Protein AF-A0A4R7JSN8-F1 (afdb_monomer_lite)

Radius of gyration: 23.12 Å; chains: 1; bounding box: 46×53×84 Å

Sequence (201 aa):
MGAQLPEAGQVMPIFFGPIPRSGTLDRRAAGHCHGGMADRYIEVSLVKRGITCTAQLLDDRAPITCAAVWDALPLGSDVYHAKYARNEIYALFPPFAASEPPLENPTVTPIPGDLCYFAFAGAELGTKAYGYDREVRPGTTLVDLALFYERNNLLLNGDVGWVPGTVWGRITEGLDAMAEACNDLWRTGAAGETLSFRRAG

pLDDT: mean 83.16, std 22.03, range [34.78, 98.94]

Secondary structure (DSSP, 8-state):
-PPPPPPPPP------PPPPPPP-------------PPPPEEEEEETTTTEEEEEEE-TTT-HHHHHHHHHH-SEEEEEEE-SSSSSEEEEEE---SSSPPP--SEESS--TTEEEEEEEETTTT-STTT--SS---TT-EEEEEEEE-SSS---EETTTEE--EEEEEEEEE-HHHHHHHHHHHHHH--TT-EEEEEE--

Foldseek 3Di:
DDDDDDDDDDDDDDDDDDDDDDDDDDPPDDPPPPPDDPWWKKWKDFVVVGAIFIKTFPCVWQVPVLVQVQVQPWDKAQKDDDDAQPQKIKGKDFRRDPDDGDQTQKDQFDAAFFWWKAKDQLVQCQDVVNPDPDRSDGRGIMIMTMHRLHGDTGCADPRPGGGITRRGMGTPGRSVVVSVVSVCCVVVHRPPIMITMHTDD

Structure (mmCIF, N/CA/C/O backbone):
data_AF-A0A4R7JSN8-F1
#
_entry.id   AF-A0A4R7JSN8-F1
#
loop_
_atom_site.group_PDB
_atom_site.id
_atom_site.type_symbol
_atom_site.label_atom_id
_atom_site.label_alt_id
_atom_site.label_comp_id
_atom_site.label_asym_id
_atom_site.label_entity_id
_atom_site.label_seq_id
_atom_site.pdbx_PDB_ins_code
_atom_site.Cartn_x
_atom_site.Cartn_y
_atom_site.Cartn_z
_atom_site.occupancy
_atom_site.B_iso_or_equiv
_atom_site.auth_seq_id
_atom_site.auth_comp_id
_atom_site.auth_asym_id
_atom_site.auth_atom_id
_atom_site.pdbx_PDB_model_num
ATOM 1 N N . MET A 1 1 ? -6.952 16.294 -66.870 1.00 44.59 1 MET A N 1
ATOM 2 C CA . MET A 1 1 ? -6.189 15.322 -66.059 1.00 44.59 1 MET A CA 1
ATOM 3 C C . MET A 1 1 ? -7.028 15.050 -64.815 1.00 44.59 1 MET A C 1
ATOM 5 O O . MET A 1 1 ? -6.978 15.830 -63.877 1.00 44.59 1 MET A O 1
ATOM 9 N N . GLY A 1 2 ? -7.956 14.092 -64.900 1.00 39.66 2 GLY A N 1
ATOM 10 C CA . GLY A 1 2 ? -8.937 13.805 -63.846 1.00 39.66 2 GLY A CA 1
ATOM 11 C C . GLY A 1 2 ? -8.458 12.641 -62.986 1.00 39.66 2 GLY A C 1
ATOM 12 O O . GLY A 1 2 ? -8.068 11.614 -63.534 1.00 39.66 2 GLY A O 1
ATOM 13 N N . ALA A 1 3 ? -8.433 12.823 -61.668 1.00 44.03 3 ALA A N 1
ATOM 14 C CA . ALA A 1 3 ? -8.058 11.783 -60.719 1.00 44.03 3 ALA A CA 1
ATOM 15 C C . ALA A 1 3 ? -9.270 10.887 -60.419 1.00 44.03 3 ALA A C 1
ATOM 17 O O . ALA A 1 3 ? -10.326 11.378 -60.022 1.00 44.03 3 ALA A O 1
ATOM 18 N N . GLN A 1 4 ? -9.107 9.582 -60.629 1.00 43.78 4 GLN A N 1
ATOM 19 C CA . GLN A 1 4 ? -10.094 8.549 -60.320 1.00 43.78 4 GLN A CA 1
ATOM 20 C C . GLN A 1 4 ? -9.983 8.179 -58.829 1.00 43.78 4 GLN A C 1
ATOM 22 O O . GLN A 1 4 ? -8.893 7.848 -58.361 1.00 43.78 4 GLN A O 1
ATOM 27 N N . LEU A 1 5 ? -11.086 8.245 -58.080 1.00 48.88 5 LEU A N 1
ATOM 28 C CA . LEU A 1 5 ? -11.175 7.726 -56.706 1.00 48.88 5 LEU A CA 1
ATOM 29 C C . LEU A 1 5 ? -11.306 6.187 -56.734 1.00 48.88 5 LEU A C 1
ATOM 31 O O . LEU A 1 5 ? -11.945 5.672 -57.655 1.00 48.88 5 LEU A O 1
ATOM 35 N N . PRO A 1 6 ? -10.739 5.442 -55.765 1.00 46.34 6 PRO A N 1
ATOM 36 C CA . PRO A 1 6 ? -10.841 3.985 -55.743 1.00 46.34 6 PRO A CA 1
ATOM 37 C C . PRO A 1 6 ? -12.222 3.515 -55.255 1.00 46.34 6 PRO A C 1
ATOM 39 O O . PRO A 1 6 ? -12.805 4.102 -54.342 1.00 46.34 6 PRO A O 1
ATOM 42 N N . GLU A 1 7 ? -12.735 2.449 -55.875 1.00 49.56 7 GLU A N 1
ATOM 43 C CA . GLU A 1 7 ? -14.012 1.811 -55.539 1.00 49.56 7 GLU A CA 1
ATOM 44 C C . GLU A 1 7 ? -14.008 1.162 -54.147 1.00 49.56 7 GLU A C 1
ATOM 46 O O . GLU A 1 7 ? -13.003 0.629 -53.672 1.00 49.56 7 GLU A O 1
ATOM 51 N N . ALA A 1 8 ? -15.179 1.190 -53.506 1.00 51.06 8 ALA A N 1
ATOM 52 C CA . ALA A 1 8 ? -15.441 0.564 -52.220 1.00 51.06 8 ALA A CA 1
ATOM 53 C C . ALA A 1 8 ? -15.314 -0.966 -52.315 1.00 51.06 8 ALA A C 1
ATOM 55 O O . ALA A 1 8 ? -16.058 -1.626 -53.040 1.00 51.06 8 ALA A O 1
ATOM 56 N N . GLY A 1 9 ? -14.377 -1.528 -51.548 1.00 44.44 9 GLY A N 1
ATOM 57 C CA . GLY A 1 9 ? -14.192 -2.969 -51.411 1.00 44.44 9 GLY A CA 1
ATOM 58 C C . GLY A 1 9 ? -15.424 -3.657 -50.816 1.00 44.44 9 GLY A C 1
ATOM 59 O O . GLY A 1 9 ? -15.997 -3.212 -49.823 1.00 44.44 9 GLY A O 1
ATOM 60 N N . GLN A 1 10 ? -15.809 -4.765 -51.444 1.00 45.09 10 GLN A N 1
ATOM 61 C CA . GLN A 1 10 ? -16.881 -5.673 -51.045 1.00 45.09 10 GLN A CA 1
ATOM 62 C C . GLN A 1 10 ? -16.689 -6.163 -49.597 1.00 45.09 10 GLN A C 1
ATOM 64 O O . GLN A 1 10 ? -15.720 -6.854 -49.284 1.00 45.09 10 GLN A O 1
ATOM 69 N N . VAL A 1 11 ? -17.634 -5.839 -48.714 1.00 48.66 11 VAL A N 1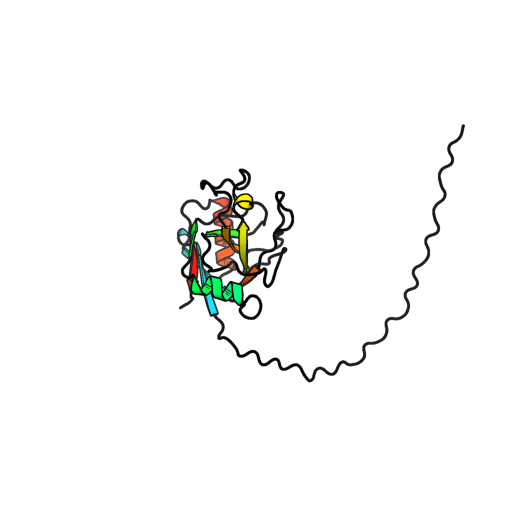
ATOM 70 C CA . VAL A 1 11 ? -17.686 -6.387 -47.352 1.00 48.66 11 VAL A CA 1
ATOM 71 C C . VAL A 1 11 ? -18.277 -7.797 -47.429 1.00 48.66 11 VAL A C 1
ATOM 73 O O . VAL A 1 11 ? -19.439 -7.971 -47.790 1.00 48.66 11 VAL A O 1
ATOM 76 N N . MET A 1 12 ? -17.470 -8.811 -47.114 1.00 34.78 12 MET A N 1
ATOM 77 C CA . MET A 1 12 ? -17.915 -10.205 -47.016 1.00 34.78 12 MET A CA 1
ATOM 78 C C . MET A 1 12 ? -18.731 -10.399 -45.726 1.00 34.78 12 MET A C 1
ATOM 80 O O . MET A 1 12 ? -18.232 -10.062 -44.649 1.00 34.78 12 MET A O 1
ATOM 84 N N . PRO A 1 13 ? -19.964 -10.937 -45.776 1.00 40.06 13 PRO A N 1
ATOM 85 C CA . PRO A 1 13 ? -20.739 -11.197 -44.571 1.00 40.06 13 PRO A CA 1
ATOM 86 C C . PRO A 1 13 ? -20.146 -12.391 -43.813 1.00 40.06 13 PRO A C 1
ATOM 88 O O . PRO A 1 13 ? -20.001 -13.489 -44.350 1.00 40.06 13 PRO A O 1
ATOM 91 N N . ILE A 1 14 ? -19.811 -12.172 -42.542 1.00 50.19 14 ILE A N 1
ATOM 92 C CA . ILE A 1 14 ? -19.372 -13.222 -41.623 1.00 50.19 14 ILE A CA 1
ATOM 93 C C . ILE A 1 14 ? -20.610 -14.046 -41.241 1.00 50.19 14 ILE A C 1
ATOM 95 O O . ILE A 1 14 ? -21.510 -13.553 -40.561 1.00 50.19 14 ILE A O 1
ATOM 99 N N . PHE A 1 15 ? -20.680 -15.295 -41.703 1.00 41.22 15 PHE A N 1
ATOM 100 C CA . PHE A 1 15 ? -21.731 -16.239 -41.320 1.00 41.22 15 PHE A CA 1
ATOM 101 C C . PHE A 1 15 ? -21.514 -16.711 -39.874 1.00 41.22 15 PHE A C 1
ATOM 103 O O . PHE A 1 15 ? -20.549 -17.414 -39.580 1.00 41.22 15 PHE A O 1
ATOM 110 N N . PHE A 1 16 ? -22.436 -16.366 -38.973 1.00 43.59 16 PHE A N 1
ATOM 111 C CA . PHE A 1 16 ? -22.520 -16.974 -37.645 1.00 43.59 16 PHE A CA 1
ATOM 112 C C . PHE A 1 16 ? -23.175 -18.358 -37.760 1.00 43.59 16 PHE A C 1
ATOM 114 O O . PHE A 1 16 ? -24.386 -18.472 -37.949 1.00 43.59 16 PHE A O 1
ATOM 121 N N . GLY A 1 17 ? -22.369 -19.417 -37.667 1.00 49.44 17 GLY A N 1
ATOM 122 C CA . GLY A 1 17 ? -22.864 -20.781 -37.472 1.00 49.44 17 GLY A CA 1
ATOM 123 C C . GLY A 1 17 ? -23.392 -20.997 -36.042 1.00 49.44 17 GLY A C 1
ATOM 124 O O . GLY A 1 17 ? -23.005 -20.266 -35.127 1.00 49.44 17 GLY A O 1
ATOM 125 N N . PRO A 1 18 ? -24.279 -21.984 -35.815 1.00 45.62 18 PRO A N 1
ATOM 126 C CA . PRO A 1 18 ? -24.849 -22.240 -34.497 1.00 45.62 18 PRO A CA 1
ATOM 127 C C . PRO A 1 18 ? -23.793 -22.745 -33.502 1.00 45.62 18 PRO A C 1
ATOM 129 O O . PRO A 1 18 ? -23.014 -23.652 -33.791 1.00 45.62 18 PRO A O 1
ATOM 132 N N . ILE A 1 19 ? -23.814 -22.160 -32.303 1.00 52.75 19 ILE A N 1
ATOM 133 C CA . ILE A 1 19 ? -22.977 -22.521 -31.153 1.00 52.75 19 ILE A CA 1
ATOM 134 C C . ILE A 1 19 ? -23.356 -23.941 -30.681 1.00 52.75 19 ILE A C 1
ATOM 136 O O . ILE A 1 19 ? -24.538 -24.182 -30.408 1.00 52.75 19 ILE A O 1
ATOM 140 N N . PRO A 1 20 ? -22.410 -24.891 -30.551 1.00 43.25 20 PRO A N 1
ATOM 141 C CA . PRO A 1 20 ? -22.714 -26.210 -30.005 1.00 43.25 20 PRO A CA 1
ATOM 142 C C . PRO A 1 20 ? -23.140 -26.099 -28.534 1.00 43.25 20 PRO A C 1
ATOM 144 O O . PRO A 1 20 ? -22.485 -25.443 -27.723 1.00 43.25 20 PRO A O 1
ATOM 147 N N . ARG A 1 21 ? -24.266 -26.737 -28.190 1.00 44.31 21 ARG A N 1
ATOM 148 C CA . ARG A 1 21 ? -24.790 -26.789 -26.817 1.00 44.31 21 ARG A CA 1
ATOM 149 C C . ARG A 1 21 ? -23.802 -27.527 -25.913 1.00 44.31 21 ARG A C 1
ATOM 151 O O . ARG A 1 21 ? -23.324 -28.602 -26.267 1.00 44.31 21 ARG A O 1
ATOM 158 N N . SER A 1 22 ? -23.516 -26.937 -24.755 1.00 48.53 22 SER A N 1
ATOM 159 C CA . SER A 1 22 ? -22.585 -27.470 -23.766 1.00 48.53 22 SER A CA 1
ATOM 160 C C . SER A 1 22 ? -23.000 -28.868 -23.301 1.00 48.53 22 SER A C 1
ATOM 162 O O . SER A 1 22 ? -24.109 -29.088 -22.812 1.00 48.53 22 SER A O 1
ATOM 164 N N . GLY A 1 23 ? -22.078 -29.819 -23.444 1.00 40.72 23 GLY A N 1
ATOM 165 C CA . GLY A 1 23 ? -22.132 -31.080 -22.720 1.00 40.72 23 GLY A CA 1
ATOM 166 C C . GLY A 1 23 ? -21.984 -30.816 -21.224 1.00 40.72 23 GLY A C 1
ATOM 167 O O . GLY A 1 23 ? -21.213 -29.957 -20.794 1.00 40.72 23 GLY A O 1
ATOM 168 N N . THR A 1 24 ? -22.768 -31.531 -20.429 1.00 43.81 24 THR A N 1
ATOM 169 C CA . THR A 1 24 ? -22.777 -31.469 -18.971 1.00 43.81 24 THR A CA 1
ATOM 170 C C . THR A 1 24 ? -21.435 -31.987 -18.447 1.00 43.81 24 THR A C 1
ATOM 172 O O . THR A 1 24 ? -21.202 -33.190 -18.408 1.00 43.81 24 THR A O 1
ATOM 175 N N . LEU A 1 25 ? -20.524 -31.081 -18.084 1.00 46.12 25 LEU A N 1
ATOM 176 C CA . LEU A 1 25 ? -19.315 -31.438 -17.343 1.00 46.12 25 LEU A CA 1
ATOM 177 C C . LEU A 1 25 ? -19.724 -31.784 -15.909 1.00 46.12 25 LEU A C 1
ATOM 179 O O . LEU A 1 25 ? -20.166 -30.921 -15.146 1.00 46.12 25 LEU A O 1
ATOM 183 N N . ASP A 1 26 ? -19.610 -33.067 -15.584 1.00 40.78 26 ASP A N 1
ATOM 184 C CA . ASP A 1 26 ? -19.802 -33.635 -14.257 1.00 40.78 26 ASP A CA 1
ATOM 185 C C . ASP A 1 26 ? -18.849 -32.955 -13.254 1.00 40.78 26 ASP A C 1
ATOM 187 O O . ASP A 1 26 ? -17.630 -33.123 -13.300 1.00 40.78 26 ASP A O 1
ATOM 191 N N . ARG A 1 27 ? -19.398 -32.115 -12.366 1.00 46.56 27 ARG A N 1
ATOM 192 C CA . ARG A 1 27 ? -18.651 -31.345 -11.352 1.00 46.56 27 ARG A CA 1
ATOM 193 C C . ARG A 1 27 ? -18.380 -32.168 -10.090 1.00 46.56 27 ARG A C 1
ATOM 195 O O . ARG A 1 27 ? -18.586 -31.686 -8.976 1.00 46.56 27 ARG A O 1
ATOM 202 N N . ARG A 1 28 ? -17.934 -33.413 -10.229 1.00 44.72 28 ARG A N 1
ATOM 203 C CA . ARG A 1 28 ? -17.591 -34.272 -9.087 1.00 44.72 28 ARG A CA 1
ATOM 204 C C . ARG A 1 28 ? -16.203 -34.880 -9.236 1.00 44.72 28 ARG A C 1
ATOM 206 O O . ARG A 1 28 ? -16.085 -36.075 -9.445 1.00 44.72 28 ARG A O 1
ATOM 213 N N . ALA A 1 29 ? -15.171 -34.047 -9.101 1.00 45.59 29 ALA A N 1
ATOM 214 C CA . ALA A 1 29 ? -13.861 -34.414 -8.542 1.00 45.59 29 ALA A CA 1
ATOM 215 C C . ALA A 1 29 ? -12.871 -33.250 -8.707 1.00 45.59 29 ALA A C 1
ATOM 217 O O . ALA A 1 29 ? -12.103 -33.201 -9.659 1.00 45.59 29 ALA A O 1
ATOM 218 N N . ALA A 1 30 ? -12.880 -32.306 -7.769 1.00 44.78 30 ALA A N 1
ATOM 219 C CA . ALA A 1 30 ? -11.726 -31.446 -7.504 1.00 44.78 30 ALA A CA 1
ATOM 220 C C . ALA A 1 30 ? -11.811 -30.938 -6.060 1.00 44.78 30 ALA A C 1
ATOM 222 O O . ALA A 1 30 ? -11.845 -29.739 -5.801 1.00 44.78 30 ALA A O 1
ATOM 223 N N . GLY A 1 31 ? -11.896 -31.868 -5.107 1.00 38.47 31 GLY A N 1
ATOM 224 C CA . GLY A 1 31 ? -11.564 -31.558 -3.723 1.00 38.47 31 GLY A CA 1
ATOM 225 C C . GLY A 1 31 ? -10.057 -31.350 -3.642 1.00 38.47 31 GLY A C 1
ATOM 226 O O . GLY A 1 31 ? -9.321 -32.308 -3.435 1.00 38.47 31 GLY A O 1
ATOM 227 N N . HIS A 1 32 ? -9.596 -30.122 -3.877 1.00 44.66 32 HIS A N 1
ATOM 228 C CA . HIS A 1 32 ? -8.248 -29.733 -3.485 1.00 44.66 32 HIS A CA 1
ATOM 229 C C . HIS A 1 32 ? -8.245 -29.602 -1.967 1.00 44.66 32 HIS A C 1
ATOM 231 O O . HIS A 1 32 ? -8.857 -28.696 -1.404 1.00 44.66 32 HIS A O 1
ATOM 237 N N . CYS A 1 33 ? -7.567 -30.533 -1.308 1.00 39.06 33 CYS A N 1
ATOM 238 C CA . CYS A 1 33 ? -7.247 -30.464 0.106 1.00 39.06 33 CYS A CA 1
ATOM 239 C C . CYS A 1 33 ? -6.205 -29.347 0.288 1.00 39.06 33 CYS A C 1
ATOM 241 O O . CYS A 1 33 ? -5.007 -29.613 0.315 1.00 39.06 33 CYS A O 1
ATOM 243 N N . HIS A 1 34 ? -6.634 -28.086 0.352 1.00 52.66 34 HIS A N 1
ATOM 244 C CA . HIS A 1 34 ? -5.791 -27.049 0.937 1.00 52.66 34 HIS A CA 1
ATOM 245 C C . HIS A 1 34 ? -5.669 -27.395 2.421 1.00 52.66 34 HIS A C 1
ATOM 247 O O . HIS A 1 34 ? -6.663 -27.368 3.147 1.00 52.66 34 HIS A O 1
ATOM 253 N N . GLY A 1 35 ? -4.472 -27.786 2.865 1.00 45.19 35 GLY A N 1
ATOM 254 C CA . GLY A 1 35 ? -4.146 -27.747 4.285 1.00 45.19 35 GLY A CA 1
ATOM 255 C C . GLY A 1 35 ? -4.327 -26.301 4.723 1.00 45.19 35 GLY A C 1
ATOM 256 O O . GLY A 1 35 ? -3.508 -25.461 4.370 1.00 45.19 35 GLY A O 1
ATOM 257 N N . GLY A 1 36 ? -5.463 -26.000 5.354 1.00 51.03 36 GLY A N 1
ATOM 258 C CA . GLY A 1 36 ? -5.856 -24.636 5.675 1.00 51.03 36 GLY A CA 1
ATOM 259 C C . GLY A 1 36 ? -4.821 -24.013 6.594 1.00 51.03 36 GLY A C 1
ATOM 260 O O . GLY A 1 36 ? -4.747 -24.370 7.769 1.00 51.03 36 GLY A O 1
ATOM 261 N N . MET A 1 37 ? -4.009 -23.101 6.061 1.00 64.25 37 MET A N 1
ATOM 262 C CA . MET A 1 37 ? -3.346 -22.134 6.920 1.00 64.25 37 MET A CA 1
ATOM 263 C C . MET A 1 37 ? -4.450 -21.301 7.565 1.00 64.25 37 MET A C 1
ATOM 265 O O . MET A 1 37 ? -5.411 -20.927 6.893 1.00 64.25 37 MET A O 1
ATOM 269 N N . ALA A 1 38 ? -4.359 -21.086 8.876 1.00 79.56 38 ALA A N 1
ATOM 270 C CA . ALA A 1 38 ? -5.298 -20.216 9.566 1.00 79.56 38 ALA A CA 1
ATOM 271 C C . ALA A 1 38 ? -5.264 -18.827 8.916 1.00 79.56 38 ALA A C 1
ATOM 273 O O . ALA A 1 38 ? -4.178 -18.333 8.611 1.00 79.56 38 ALA A O 1
ATOM 274 N N . ASP A 1 39 ? -6.434 -18.217 8.721 1.00 91.81 39 ASP A N 1
ATOM 275 C CA . ASP A 1 39 ? -6.523 -16.864 8.179 1.00 91.81 39 ASP A CA 1
ATOM 276 C C . ASP A 1 39 ? -5.701 -15.905 9.048 1.00 91.81 39 ASP A C 1
ATOM 278 O O . ASP A 1 39 ? -5.919 -15.793 10.259 1.00 91.81 39 ASP A O 1
ATOM 282 N N . ARG A 1 40 ? -4.731 -15.231 8.426 1.00 97.31 40 ARG A N 1
ATOM 283 C CA . ARG A 1 40 ? -3.875 -14.242 9.082 1.00 97.31 40 ARG A CA 1
ATOM 284 C C . ARG A 1 40 ? -4.383 -12.846 8.777 1.00 97.31 40 ARG A C 1
ATOM 286 O O . ARG A 1 40 ? -4.711 -12.534 7.632 1.00 97.31 40 ARG A O 1
ATOM 293 N N . TYR A 1 41 ? -4.381 -12.003 9.801 1.00 98.56 41 TYR A N 1
ATOM 294 C CA . TYR A 1 41 ? -4.839 -10.626 9.705 1.00 98.56 41 TYR A CA 1
ATOM 295 C C . TYR A 1 41 ? -3.763 -9.656 10.175 1.00 98.56 41 TYR A C 1
ATOM 297 O O . TYR A 1 41 ? -2.943 -9.969 11.044 1.00 98.56 41 TYR A O 1
ATOM 305 N N . ILE A 1 42 ? -3.779 -8.465 9.592 1.00 98.81 42 ILE A N 1
ATOM 306 C CA . ILE A 1 42 ? -2.931 -7.344 9.975 1.00 98.81 42 ILE A CA 1
ATOM 307 C C . ILE A 1 42 ? -3.773 -6.094 10.196 1.00 98.81 42 ILE A C 1
ATOM 309 O O . ILE A 1 42 ? -4.851 -5.941 9.625 1.00 98.81 42 ILE A O 1
ATOM 313 N N . GLU A 1 43 ? -3.239 -5.183 10.987 1.00 98.81 43 GLU A N 1
ATOM 314 C CA . GLU A 1 43 ? -3.706 -3.812 11.099 1.00 98.81 43 GLU A CA 1
ATOM 315 C C . GLU A 1 43 ? -2.893 -2.919 10.159 1.00 98.81 43 GLU A C 1
ATOM 317 O O . GLU A 1 43 ? -1.662 -3.023 10.099 1.00 98.81 43 GLU A O 1
ATOM 322 N N . VAL A 1 44 ? -3.587 -2.028 9.451 1.00 98.88 44 VAL A N 1
ATOM 323 C CA . VAL A 1 44 ? -3.004 -0.973 8.617 1.00 98.88 44 VAL A CA 1
ATOM 324 C C . VAL A 1 44 ? -3.455 0.377 9.162 1.00 98.88 44 VAL A C 1
ATOM 326 O O . VAL A 1 44 ? -4.655 0.627 9.274 1.00 98.88 44 VAL A O 1
ATOM 329 N N . SER A 1 45 ? -2.509 1.251 9.506 1.00 98.88 45 SER A N 1
ATOM 330 C CA . SER A 1 45 ? -2.803 2.487 10.243 1.00 98.88 45 SER A CA 1
ATOM 331 C C . SER A 1 45 ? -2.166 3.729 9.634 1.00 98.88 45 SER A C 1
ATOM 333 O O . SER A 1 45 ? -0.986 3.712 9.288 1.00 98.88 45 SER A O 1
ATOM 335 N N . LEU A 1 46 ? -2.915 4.834 9.633 1.00 98.88 46 LEU A N 1
ATOM 336 C CA . LEU A 1 46 ? -2.381 6.196 9.563 1.00 98.88 46 LEU A CA 1
ATOM 337 C C . LEU A 1 46 ? -2.206 6.707 10.996 1.00 98.88 46 LEU A C 1
ATOM 339 O O . LEU A 1 46 ? -3.177 7.071 11.665 1.00 98.88 46 LEU A O 1
ATOM 343 N N . VAL A 1 47 ? -0.970 6.664 11.492 1.00 98.69 47 VAL A N 1
ATOM 344 C CA . VAL A 1 47 ? -0.660 6.763 12.927 1.00 98.69 47 VAL A CA 1
ATOM 345 C C . VAL A 1 47 ? -1.048 8.115 13.529 1.00 98.69 47 VAL A C 1
ATOM 347 O O . VAL A 1 47 ? -1.702 8.156 14.569 1.00 98.69 47 VAL A O 1
ATOM 350 N N . LYS A 1 48 ? -0.669 9.228 12.897 1.00 98.44 48 LYS A N 1
ATOM 351 C CA . LYS A 1 48 ? -0.948 10.587 13.386 1.00 98.44 48 LYS A CA 1
ATOM 352 C C . LYS A 1 48 ? -2.436 10.921 13.287 1.00 98.44 48 LYS A C 1
ATOM 354 O O . LYS A 1 48 ? -2.954 11.601 14.170 1.00 98.44 48 LYS A O 1
ATOM 359 N N . ARG A 1 49 ? -3.127 10.432 12.254 1.00 98.31 49 ARG A N 1
ATOM 360 C CA . ARG A 1 49 ? -4.592 10.532 12.125 1.00 98.31 49 ARG A CA 1
ATOM 361 C C . ARG A 1 49 ? -5.359 9.606 13.070 1.00 98.31 49 ARG A C 1
ATOM 363 O O . ARG A 1 49 ? -6.540 9.843 13.295 1.00 98.31 49 ARG A O 1
ATOM 370 N N . GLY A 1 50 ? -4.710 8.591 13.640 1.00 98.50 50 GLY A N 1
ATOM 371 C CA . GLY A 1 50 ? -5.338 7.656 14.575 1.00 98.50 50 GLY A CA 1
ATOM 372 C C . GLY A 1 50 ? -6.388 6.754 13.923 1.00 98.50 50 GLY A C 1
ATOM 373 O O . GLY A 1 50 ? -7.342 6.355 14.586 1.00 98.50 50 GLY A O 1
ATOM 374 N N . ILE A 1 51 ? -6.233 6.459 12.629 1.00 98.56 51 ILE A N 1
ATOM 375 C CA . ILE A 1 51 ? -7.152 5.609 11.863 1.00 98.56 51 ILE A CA 1
ATOM 376 C C . ILE A 1 51 ? -6.477 4.275 11.573 1.00 98.56 51 ILE A C 1
ATOM 378 O O . ILE A 1 51 ? -5.333 4.251 11.121 1.00 98.56 51 ILE A O 1
ATOM 382 N N . THR A 1 52 ? -7.208 3.183 11.797 1.00 98.75 52 THR A N 1
ATOM 383 C CA . THR A 1 52 ? -6.762 1.807 11.555 1.00 98.75 52 THR A CA 1
ATOM 384 C C . THR A 1 52 ? -7.853 1.030 10.828 1.00 98.75 52 THR A C 1
ATOM 386 O O . THR A 1 52 ? -9.032 1.161 11.156 1.00 98.75 52 THR A O 1
ATOM 389 N N . CYS A 1 53 ? -7.454 0.207 9.865 1.00 98.75 53 CYS A N 1
ATOM 390 C CA . CYS A 1 53 ? -8.289 -0.809 9.237 1.00 98.75 53 CYS A CA 1
ATOM 391 C C . CYS A 1 53 ? -7.645 -2.196 9.385 1.00 98.75 53 CYS A C 1
ATOM 393 O O . CYS A 1 53 ? -6.437 -2.311 9.610 1.00 98.75 53 CYS A O 1
ATOM 395 N N . THR A 1 54 ? -8.454 -3.247 9.260 1.00 98.81 54 THR A N 1
ATOM 396 C CA . THR A 1 54 ? -7.999 -4.644 9.344 1.00 98.81 54 THR A CA 1
ATOM 397 C C . THR A 1 54 ? -7.932 -5.232 7.944 1.00 98.81 54 THR A C 1
ATOM 399 O O . THR A 1 54 ? -8.859 -5.044 7.155 1.00 98.81 54 THR A O 1
ATOM 402 N N . ALA A 1 55 ? -6.867 -5.969 7.637 1.00 98.81 55 ALA A N 1
ATOM 403 C CA . ALA A 1 55 ? -6.689 -6.654 6.364 1.00 98.81 55 ALA A CA 1
ATOM 404 C C . ALA A 1 55 ? -6.423 -8.147 6.552 1.00 98.81 55 ALA A C 1
ATOM 406 O O . ALA A 1 55 ? -5.650 -8.532 7.426 1.00 98.81 55 ALA A O 1
ATOM 407 N N . GLN A 1 56 ? -7.010 -8.973 5.691 1.00 98.69 56 GLN A N 1
ATOM 408 C CA . GLN A 1 56 ? -6.679 -10.390 5.556 1.00 98.69 56 GLN A CA 1
ATOM 409 C C . GLN A 1 56 ? -5.489 -10.557 4.605 1.00 98.69 56 GLN A C 1
ATOM 411 O O . GLN A 1 56 ? -5.455 -9.915 3.551 1.00 98.69 56 GLN A O 1
ATOM 416 N N . LEU A 1 57 ? -4.545 -11.439 4.940 1.00 98.69 57 LEU A N 1
ATOM 417 C CA . LEU A 1 57 ? -3.499 -11.889 4.015 1.00 98.69 57 LEU A CA 1
ATOM 418 C C . LEU A 1 57 ? -4.077 -12.914 3.030 1.00 98.69 57 LEU A C 1
ATOM 420 O O . LEU A 1 57 ? -4.737 -13.871 3.431 1.00 98.69 57 LEU A O 1
ATOM 424 N N . LEU A 1 58 ? -3.803 -12.736 1.738 1.00 98.44 58 LEU A N 1
ATOM 425 C CA . LEU A 1 58 ? -4.269 -13.610 0.656 1.00 98.44 58 LEU A CA 1
ATOM 426 C C . LEU A 1 58 ? -3.293 -14.771 0.433 1.00 98.44 58 LEU A C 1
ATOM 428 O O . LEU A 1 58 ? -2.707 -14.935 -0.639 1.00 98.44 58 LEU A O 1
ATOM 432 N N . ASP A 1 59 ? -3.109 -15.570 1.479 1.00 97.94 59 ASP A N 1
ATOM 433 C CA . ASP A 1 59 ? -2.143 -16.668 1.536 1.00 97.94 59 ASP A CA 1
ATOM 434 C C . ASP A 1 59 ? -2.354 -17.753 0.464 1.00 97.94 59 ASP A C 1
ATOM 436 O O . ASP A 1 59 ? -1.408 -18.428 0.064 1.00 97.94 59 ASP A O 1
ATOM 440 N N . ASP A 1 60 ? -3.576 -17.909 -0.046 1.00 97.00 60 ASP A N 1
ATOM 441 C CA . ASP A 1 60 ? -3.908 -18.829 -1.140 1.00 97.00 60 ASP A CA 1
ATOM 442 C C . ASP A 1 60 ? -3.509 -18.294 -2.529 1.00 97.00 60 ASP A C 1
ATOM 444 O O . ASP A 1 60 ? -3.443 -19.063 -3.493 1.00 97.00 60 ASP A O 1
ATOM 448 N N . ARG A 1 61 ? -3.267 -16.981 -2.659 1.00 97.69 61 ARG A N 1
ATOM 449 C CA . ARG A 1 61 ? -2.997 -16.302 -3.941 1.00 97.69 61 ARG A CA 1
ATOM 450 C C . ARG A 1 61 ? -1.592 -15.742 -4.071 1.00 97.69 61 ARG A C 1
ATOM 452 O O . ARG A 1 61 ? -1.060 -15.753 -5.180 1.00 97.69 61 ARG A O 1
ATOM 459 N N . ALA A 1 62 ? -1.021 -15.250 -2.978 1.00 98.06 62 ALA A N 1
ATOM 460 C CA . ALA A 1 62 ? 0.314 -14.662 -2.934 1.00 98.06 62 ALA A CA 1
ATOM 461 C C . ALA A 1 62 ? 1.108 -15.175 -1.715 1.00 98.06 62 ALA A C 1
ATOM 463 O O . ALA A 1 62 ? 1.495 -14.377 -0.858 1.00 98.06 62 ALA A O 1
ATOM 464 N N . PRO A 1 63 ? 1.300 -16.502 -1.571 1.00 97.69 63 PRO A N 1
ATOM 465 C CA . PRO A 1 63 ? 1.895 -17.103 -0.376 1.00 97.69 63 PRO A CA 1
ATOM 466 C C . PRO A 1 63 ? 3.315 -16.604 -0.084 1.00 97.69 63 PRO A C 1
ATOM 468 O O . PRO A 1 63 ? 3.668 -16.413 1.082 1.00 97.69 63 PRO A O 1
ATOM 471 N N . ILE A 1 64 ? 4.139 -16.384 -1.114 1.00 97.56 64 ILE A N 1
ATOM 472 C CA . ILE A 1 64 ? 5.535 -15.965 -0.934 1.00 97.56 64 ILE A CA 1
ATOM 473 C C . ILE A 1 64 ? 5.574 -14.498 -0.505 1.00 97.56 64 ILE A C 1
ATOM 475 O O . ILE A 1 64 ? 6.270 -14.160 0.455 1.00 97.56 64 ILE A O 1
ATOM 479 N N . THR A 1 65 ? 4.790 -13.633 -1.153 1.00 98.19 65 THR A N 1
ATOM 480 C CA . THR A 1 65 ? 4.670 -12.225 -0.751 1.00 98.19 65 THR A CA 1
ATOM 481 C C . THR A 1 65 ? 4.068 -12.088 0.649 1.00 98.19 65 THR A C 1
ATOM 483 O O . THR A 1 65 ? 4.595 -11.334 1.467 1.00 98.19 65 THR A O 1
ATOM 486 N N . CYS A 1 66 ? 3.020 -12.853 0.973 1.00 98.44 66 CYS A N 1
ATOM 487 C CA . CYS A 1 66 ? 2.403 -12.850 2.301 1.00 98.44 66 CYS A CA 1
ATOM 488 C C . CYS A 1 66 ? 3.389 -13.280 3.393 1.00 98.44 66 CYS A C 1
ATOM 490 O O . CYS A 1 66 ? 3.443 -12.649 4.448 1.00 98.44 66 CYS A O 1
ATOM 492 N N . ALA A 1 67 ? 4.187 -14.328 3.160 1.00 97.75 67 ALA A N 1
ATOM 493 C CA . ALA A 1 67 ? 5.236 -14.747 4.090 1.00 97.75 67 ALA A CA 1
ATOM 494 C C . ALA A 1 67 ? 6.300 -13.654 4.282 1.00 97.75 67 ALA A C 1
ATOM 496 O O . ALA A 1 67 ? 6.591 -13.282 5.418 1.00 97.75 67 ALA A O 1
ATOM 497 N N . ALA A 1 68 ? 6.807 -13.084 3.184 1.00 98.00 68 ALA A N 1
ATOM 498 C CA . ALA A 1 68 ? 7.819 -12.030 3.217 1.00 98.00 68 ALA A CA 1
ATOM 499 C C . ALA A 1 68 ? 7.362 -10.800 4.013 1.00 98.00 68 ALA A C 1
ATOM 501 O O . ALA A 1 68 ? 8.115 -10.287 4.840 1.00 98.00 68 ALA A O 1
ATOM 502 N N . VAL A 1 69 ? 6.124 -10.342 3.797 1.00 98.31 69 VAL A N 1
ATOM 503 C CA . VAL A 1 69 ? 5.566 -9.225 4.567 1.00 98.31 69 VAL A CA 1
ATOM 504 C C . VAL A 1 69 ? 5.380 -9.630 6.024 1.00 98.31 69 VAL A C 1
ATOM 506 O O . VAL A 1 69 ? 5.873 -8.934 6.906 1.00 98.31 69 VAL A O 1
ATOM 509 N N . TRP A 1 70 ? 4.715 -10.758 6.296 1.00 98.19 70 TRP A N 1
ATOM 510 C CA . TRP A 1 70 ? 4.390 -11.198 7.655 1.00 98.19 70 TRP A CA 1
ATOM 511 C C . TRP A 1 70 ? 5.613 -11.334 8.562 1.00 98.19 70 TRP A C 1
ATOM 513 O O . TRP A 1 70 ? 5.550 -10.953 9.737 1.00 98.19 70 TRP A O 1
ATOM 523 N N . ASP A 1 71 ? 6.707 -11.880 8.038 1.00 97.81 71 ASP A N 1
ATOM 524 C CA . ASP A 1 71 ? 7.951 -12.094 8.778 1.00 97.81 71 ASP A CA 1
ATOM 525 C C . ASP A 1 71 ? 8.698 -10.784 9.055 1.00 97.81 71 ASP A C 1
ATOM 527 O O . 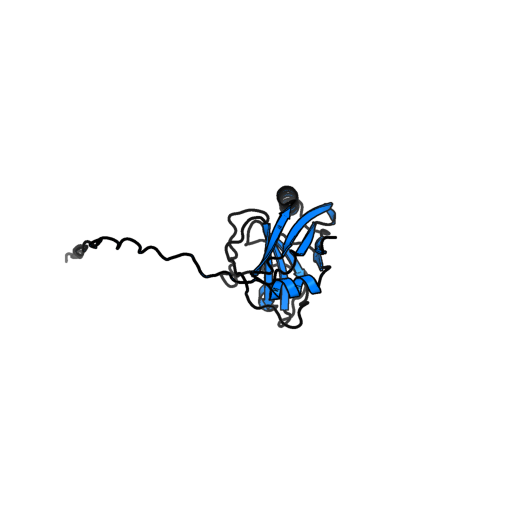ASP A 1 71 ? 9.411 -10.690 10.054 1.00 97.81 71 ASP A O 1
ATOM 531 N N . ALA A 1 72 ? 8.483 -9.759 8.226 1.00 98.12 72 ALA A N 1
ATOM 532 C CA . ALA A 1 72 ? 9.061 -8.429 8.392 1.00 98.12 72 ALA A CA 1
ATOM 533 C C . ALA A 1 72 ? 8.248 -7.506 9.317 1.00 98.12 72 ALA A C 1
ATOM 535 O O . ALA A 1 72 ? 8.752 -6.462 9.732 1.00 98.12 72 ALA A O 1
ATOM 536 N N . LEU A 1 73 ? 7.000 -7.857 9.651 1.00 98.19 73 LEU A N 1
ATOM 537 C CA . LEU A 1 73 ? 6.174 -7.044 10.548 1.00 98.19 73 LEU A CA 1
ATOM 538 C C . LEU A 1 73 ? 6.782 -6.964 11.965 1.00 98.19 73 LEU A C 1
ATOM 540 O O . LEU A 1 73 ? 7.222 -7.985 12.501 1.00 98.19 73 LEU A O 1
ATOM 544 N N . PRO A 1 74 ? 6.717 -5.793 12.633 1.00 98.50 74 PRO A N 1
ATOM 545 C CA . PRO A 1 74 ? 5.999 -4.582 12.224 1.00 98.50 74 PRO A CA 1
ATOM 546 C C . PRO A 1 74 ? 6.776 -3.701 11.234 1.00 98.50 74 PRO A C 1
ATOM 548 O O . PRO A 1 74 ? 7.982 -3.508 11.366 1.00 98.50 74 PRO A O 1
ATOM 551 N N . LEU A 1 75 ? 6.046 -3.082 10.303 1.00 98.50 75 LEU A N 1
ATOM 552 C CA . LEU A 1 75 ? 6.577 -2.114 9.341 1.00 98.50 75 LEU A CA 1
ATOM 553 C C . LEU A 1 75 ? 5.935 -0.736 9.557 1.00 98.50 75 LEU A C 1
ATOM 555 O O . LEU A 1 75 ? 4.760 -0.618 9.915 1.00 98.50 75 LEU A O 1
ATOM 559 N N . GLY A 1 76 ? 6.707 0.326 9.345 1.00 98.31 76 GLY A N 1
ATOM 560 C CA . GLY A 1 76 ? 6.215 1.702 9.357 1.00 98.31 76 GLY A CA 1
ATOM 561 C C . GLY A 1 76 ? 7.199 2.654 8.687 1.00 98.31 76 GLY A C 1
ATOM 562 O O . GLY A 1 76 ? 8.404 2.538 8.900 1.00 98.31 76 GLY A O 1
ATOM 563 N N . SER A 1 77 ? 6.689 3.559 7.857 1.00 97.81 77 SER A N 1
ATOM 564 C CA . SER A 1 77 ? 7.480 4.569 7.144 1.00 97.81 77 SER A CA 1
ATOM 565 C C . SER A 1 77 ? 6.609 5.790 6.838 1.00 97.81 77 SER A C 1
ATOM 567 O O . SER A 1 77 ? 5.390 5.762 7.050 1.00 97.81 77 SER A O 1
ATOM 569 N N . ASP A 1 78 ? 7.231 6.859 6.348 1.00 97.88 78 ASP A N 1
ATOM 570 C CA . ASP A 1 78 ? 6.512 8.044 5.883 1.00 97.88 78 ASP A CA 1
ATOM 571 C C . ASP A 1 78 ? 5.521 7.647 4.783 1.00 97.88 78 ASP A C 1
ATOM 573 O O . ASP A 1 78 ? 5.856 6.895 3.862 1.00 97.88 78 ASP A O 1
ATOM 577 N N . VAL A 1 79 ? 4.287 8.138 4.901 1.00 98.38 79 VAL A N 1
ATOM 578 C CA . VAL A 1 79 ? 3.240 7.868 3.915 1.00 98.38 79 VAL A CA 1
ATOM 579 C C . VAL A 1 79 ? 3.294 8.873 2.773 1.00 98.38 79 VAL A C 1
ATOM 581 O O . VAL A 1 79 ? 3.555 10.062 2.960 1.00 98.38 79 VAL A O 1
ATOM 584 N N . TYR A 1 80 ? 2.964 8.400 1.582 1.00 97.81 80 TYR A N 1
ATOM 585 C CA . TYR A 1 80 ? 2.786 9.211 0.392 1.00 97.81 80 TYR A CA 1
ATOM 586 C C . TYR A 1 80 ? 1.399 8.976 -0.191 1.00 97.81 80 TYR A C 1
ATOM 588 O O . TYR A 1 80 ? 0.825 7.902 -0.040 1.00 97.81 80 TYR A O 1
ATOM 596 N N . HIS A 1 81 ? 0.881 9.980 -0.895 1.00 98.25 81 HIS A N 1
ATOM 597 C CA . HIS A 1 81 ? -0.268 9.808 -1.774 1.00 98.25 81 HIS A CA 1
ATOM 598 C C . HIS A 1 81 ? 0.222 9.714 -3.214 1.00 98.25 81 HIS A C 1
ATOM 600 O O . HIS A 1 81 ? 1.038 10.532 -3.655 1.00 98.25 81 HIS A O 1
ATOM 606 N N . ALA A 1 82 ? -0.289 8.742 -3.959 1.00 96.75 82 ALA A N 1
ATOM 607 C CA . ALA A 1 82 ? 0.124 8.519 -5.331 1.00 96.75 82 ALA A CA 1
ATOM 608 C C . ALA A 1 82 ? -0.212 9.696 -6.246 1.00 96.75 82 ALA A C 1
ATOM 610 O O . ALA A 1 82 ? -1.229 10.378 -6.088 1.00 96.75 82 ALA A O 1
ATOM 611 N N . LYS A 1 83 ? 0.656 9.904 -7.242 1.00 96.94 83 LYS A N 1
ATOM 612 C CA . LYS A 1 83 ? 0.471 10.908 -8.299 1.00 96.94 83 LYS A CA 1
ATOM 613 C C . LYS A 1 83 ? -0.220 10.337 -9.540 1.00 96.94 83 LYS A C 1
ATOM 615 O O . LYS A 1 83 ? -0.955 11.070 -10.194 1.00 96.94 83 LYS A O 1
ATOM 620 N N . TYR A 1 84 ? 0.018 9.065 -9.876 1.00 95.56 84 TYR A N 1
ATOM 621 C CA . TYR A 1 84 ? -0.491 8.447 -11.110 1.00 95.56 84 TYR A CA 1
ATOM 622 C C . TYR A 1 84 ? -1.549 7.364 -10.861 1.00 95.56 84 TYR A C 1
ATOM 624 O O . TYR A 1 84 ? -2.554 7.343 -11.568 1.00 95.56 84 TYR A O 1
ATOM 632 N N . ALA A 1 85 ? -1.393 6.518 -9.833 1.00 97.31 85 ALA A N 1
ATOM 633 C CA . ALA A 1 85 ? -2.297 5.385 -9.600 1.00 97.31 85 ALA A CA 1
ATOM 634 C C . ALA A 1 85 ? -3.644 5.771 -8.964 1.00 97.31 85 ALA A C 1
ATOM 636 O O . ALA A 1 85 ? -4.465 4.906 -8.663 1.00 97.31 85 ALA A O 1
ATOM 637 N N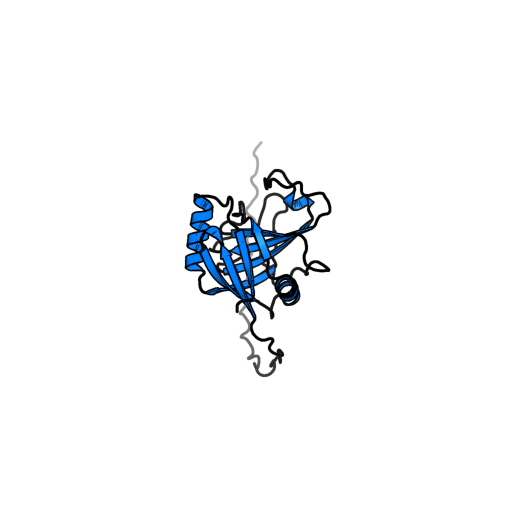 . ARG A 1 86 ? -3.905 7.077 -8.827 1.00 98.19 86 ARG A N 1
ATOM 638 C CA . ARG A 1 86 ? -5.150 7.666 -8.331 1.00 98.19 86 ARG A CA 1
ATOM 639 C C . ARG A 1 86 ? -5.370 7.445 -6.831 1.00 98.19 86 ARG A C 1
ATOM 641 O O . ARG A 1 86 ? -4.778 8.183 -6.052 1.00 98.19 86 ARG A O 1
ATOM 648 N N . ASN A 1 87 ? -6.247 6.527 -6.420 1.00 98.69 87 ASN A N 1
ATOM 649 C CA . ASN A 1 87 ? -6.710 6.424 -5.032 1.00 98.69 87 ASN A CA 1
ATOM 650 C C . ASN A 1 87 ? -5.816 5.482 -4.220 1.00 98.69 87 ASN A C 1
ATOM 652 O O . ASN A 1 87 ? -6.251 4.423 -3.765 1.00 98.69 87 ASN A O 1
ATOM 656 N N . GLU A 1 88 ? -4.553 5.870 -4.088 1.00 98.81 88 GLU A N 1
ATOM 657 C CA . GLU A 1 88 ? -3.499 5.069 -3.476 1.00 98.81 88 GLU A CA 1
ATOM 658 C C . GLU A 1 88 ? -2.737 5.900 -2.444 1.00 98.81 88 GLU A C 1
ATOM 660 O O . GLU A 1 88 ? -2.322 7.034 -2.713 1.00 98.81 88 GLU A O 1
ATOM 665 N N . ILE A 1 89 ? -2.520 5.298 -1.277 1.00 98.81 89 ILE A N 1
ATOM 666 C CA . ILE A 1 89 ? -1.454 5.696 -0.362 1.00 98.81 89 ILE A CA 1
ATOM 667 C C . ILE A 1 89 ? -0.430 4.574 -0.272 1.00 98.81 89 ILE A C 1
ATOM 669 O O . ILE A 1 89 ? -0.784 3.402 -0.377 1.00 98.81 89 ILE A O 1
ATOM 673 N N . TYR A 1 90 ? 0.828 4.922 -0.050 1.00 98.69 90 TYR A N 1
ATOM 674 C CA . TYR A 1 90 ? 1.891 3.932 0.046 1.00 98.69 90 TYR A CA 1
ATOM 675 C C . TYR A 1 90 ? 3.023 4.387 0.959 1.00 98.69 90 TYR A C 1
ATOM 677 O O . TYR A 1 90 ? 3.142 5.565 1.307 1.00 98.69 90 TYR A O 1
ATOM 685 N N . ALA A 1 91 ? 3.856 3.428 1.344 1.00 97.62 91 ALA A N 1
ATOM 686 C CA . ALA A 1 91 ? 5.074 3.640 2.104 1.00 97.62 91 ALA A CA 1
ATOM 687 C C . ALA A 1 91 ? 6.233 2.871 1.464 1.00 97.62 91 ALA A C 1
ATOM 689 O O . ALA A 1 91 ? 6.066 1.744 0.998 1.00 97.62 91 ALA A O 1
ATOM 690 N N . LEU A 1 92 ? 7.418 3.486 1.475 1.00 95.69 92 LEU A N 1
ATOM 691 C CA . LEU A 1 92 ? 8.636 2.905 0.913 1.00 95.69 92 LEU A CA 1
ATOM 692 C C . LEU A 1 92 ? 9.524 2.318 2.009 1.00 95.69 92 LEU A C 1
ATOM 694 O O . LEU A 1 92 ? 9.800 2.964 3.028 1.00 95.69 92 LEU A O 1
ATOM 698 N N . PHE A 1 93 ? 10.036 1.122 1.743 1.00 93.75 93 PHE A N 1
ATOM 699 C CA . PHE A 1 93 ? 10.877 0.348 2.643 1.00 93.75 93 PHE A CA 1
ATOM 700 C C . PHE A 1 93 ? 12.166 -0.094 1.941 1.00 93.75 93 PHE A C 1
ATOM 702 O O . PHE A 1 93 ? 12.174 -0.339 0.730 1.00 93.75 93 PHE A O 1
ATOM 709 N N . PRO A 1 94 ? 13.281 -0.231 2.682 1.00 91.94 94 PRO A N 1
ATOM 710 C CA . PRO A 1 94 ? 14.373 -1.083 2.238 1.00 91.94 94 PRO A CA 1
ATOM 711 C C . PRO A 1 94 ? 13.876 -2.524 2.018 1.00 91.94 94 PRO A C 1
ATOM 713 O O . PRO A 1 94 ? 12.905 -2.928 2.664 1.00 91.94 94 PRO A O 1
ATOM 716 N N . PRO A 1 95 ? 14.561 -3.319 1.183 1.00 91.12 95 PRO A N 1
ATOM 717 C CA . PRO A 1 95 ? 14.287 -4.742 1.046 1.00 91.12 95 PRO A CA 1
ATOM 718 C C . PRO A 1 95 ? 14.318 -5.433 2.406 1.00 91.12 95 PRO A C 1
ATOM 720 O O . PRO A 1 95 ? 15.256 -5.239 3.184 1.00 91.12 95 PRO A O 1
ATOM 723 N N . PHE A 1 96 ? 13.297 -6.237 2.689 1.00 93.50 96 PHE A N 1
ATOM 724 C CA . PHE A 1 96 ? 13.165 -6.972 3.952 1.00 93.50 96 PHE A CA 1
ATOM 725 C C . PHE A 1 96 ? 13.056 -8.491 3.762 1.00 93.50 96 PHE A C 1
ATOM 727 O O . PHE A 1 96 ? 13.034 -9.230 4.743 1.00 93.50 96 PHE A O 1
ATOM 734 N N . ALA A 1 97 ? 13.036 -8.967 2.516 1.00 91.50 97 ALA A N 1
ATOM 735 C CA . ALA A 1 97 ? 13.122 -10.382 2.179 1.00 91.50 97 ALA A CA 1
ATOM 736 C C . ALA A 1 97 ? 14.550 -10.747 1.741 1.00 91.50 97 ALA A C 1
ATOM 738 O O . ALA A 1 97 ? 15.274 -9.918 1.192 1.00 91.50 97 ALA A O 1
ATOM 739 N N . ALA A 1 98 ? 14.960 -12.004 1.954 1.00 86.81 98 ALA A N 1
ATOM 740 C CA . ALA A 1 98 ? 16.268 -12.495 1.497 1.00 86.81 98 ALA A CA 1
ATOM 741 C C . ALA A 1 98 ? 16.418 -12.434 -0.036 1.00 86.81 98 ALA A C 1
ATOM 743 O O . ALA A 1 98 ? 17.513 -12.232 -0.558 1.00 86.81 98 ALA A O 1
ATOM 744 N N . SER A 1 99 ? 15.303 -12.597 -0.742 1.00 88.50 99 SER A N 1
ATOM 745 C CA . SER A 1 99 ? 15.137 -12.343 -2.168 1.00 88.50 99 SER A CA 1
ATOM 746 C C . SER A 1 99 ? 13.748 -11.765 -2.390 1.00 88.50 99 SER A C 1
ATOM 748 O O . SER A 1 99 ? 12.806 -12.196 -1.721 1.00 88.50 99 SER A O 1
ATOM 750 N N . GLU A 1 100 ? 13.614 -10.845 -3.340 1.00 90.19 100 GLU A N 1
ATOM 751 C CA . GLU A 1 100 ? 12.312 -10.272 -3.684 1.00 90.19 100 GLU A CA 1
ATOM 752 C C . GLU A 1 100 ? 11.317 -11.373 -4.095 1.00 90.19 100 GLU A C 1
ATOM 754 O O . GLU A 1 100 ? 11.691 -12.268 -4.868 1.00 90.19 100 GLU A O 1
ATOM 759 N N . PRO A 1 101 ? 10.068 -11.342 -3.588 1.00 93.75 101 PRO A N 1
ATOM 760 C CA . PRO A 1 101 ? 9.021 -12.243 -4.050 1.00 93.75 101 PRO A CA 1
ATOM 761 C C . PRO A 1 101 ? 8.818 -12.130 -5.569 1.00 93.75 101 PRO A C 1
ATOM 763 O O . PRO A 1 101 ? 8.969 -11.042 -6.133 1.00 93.75 101 PRO A O 1
ATOM 766 N N . PRO A 1 102 ? 8.445 -13.224 -6.258 1.00 93.25 102 PRO A N 1
ATOM 767 C CA . PRO A 1 102 ? 8.016 -13.124 -7.646 1.00 93.25 102 PRO A CA 1
ATOM 768 C C . PRO A 1 102 ? 6.715 -12.311 -7.747 1.00 93.25 102 PRO A C 1
ATOM 770 O O . PRO A 1 102 ? 6.023 -12.076 -6.757 1.00 93.25 102 PRO A O 1
ATOM 773 N N . LEU A 1 103 ? 6.351 -11.916 -8.968 1.00 95.12 103 LEU A N 1
ATOM 774 C CA . LEU A 1 103 ? 5.048 -11.311 -9.235 1.00 95.12 103 LEU A CA 1
ATOM 775 C C . LEU A 1 103 ? 3.940 -12.373 -9.069 1.00 95.12 103 LEU A C 1
ATOM 777 O O . LEU A 1 103 ? 3.674 -13.154 -9.984 1.00 95.12 103 LEU A O 1
ATOM 781 N N . GLU A 1 104 ? 3.320 -12.410 -7.891 1.00 96.88 104 GLU A N 1
ATOM 782 C CA . GLU A 1 104 ? 2.162 -13.246 -7.558 1.00 96.88 104 GLU A CA 1
ATOM 783 C C . GLU A 1 104 ? 0.875 -12.424 -7.693 1.00 96.88 104 GLU A C 1
ATOM 785 O O . GLU A 1 104 ? 0.903 -11.207 -7.567 1.00 96.88 104 GLU A O 1
ATOM 790 N N . ASN A 1 105 ? -0.264 -13.068 -7.966 1.00 98.38 105 ASN A N 1
ATOM 791 C CA . ASN A 1 105 ? -1.588 -12.423 -7.981 1.00 98.38 105 ASN A CA 1
ATOM 792 C C . ASN A 1 105 ? -1.622 -10.978 -8.566 1.00 98.38 105 ASN A C 1
ATOM 794 O O . ASN A 1 105 ? -2.041 -10.045 -7.870 1.00 98.38 105 ASN A O 1
ATOM 798 N N . PRO A 1 106 ? -1.120 -10.758 -9.801 1.00 98.38 106 PRO A N 1
ATOM 799 C CA . PRO A 1 106 ? -0.859 -9.413 -10.293 1.00 98.38 106 PRO A CA 1
ATOM 800 C C . PRO A 1 106 ? -2.132 -8.652 -10.645 1.00 98.38 106 PRO A C 1
ATOM 802 O O . PRO A 1 106 ? -3.075 -9.206 -11.213 1.00 98.38 106 PRO A O 1
ATOM 805 N N . THR A 1 107 ? -2.093 -7.339 -10.439 1.00 98.69 107 THR A N 1
ATOM 806 C CA . THR A 1 107 ? -3.083 -6.405 -10.974 1.00 98.69 107 THR A CA 1
ATOM 807 C C . THR A 1 107 ? -2.416 -5.183 -11.594 1.00 98.69 107 THR A C 1
ATOM 809 O O . THR A 1 107 ? -1.361 -4.734 -11.154 1.00 98.69 107 THR A O 1
ATOM 812 N N . VAL A 1 108 ? -3.062 -4.622 -12.617 1.00 98.69 108 VAL A N 1
ATOM 813 C CA . VAL A 1 108 ? -2.824 -3.244 -13.087 1.00 98.69 108 VAL A CA 1
ATOM 814 C C . VAL A 1 108 ? -4.061 -2.353 -12.902 1.00 98.69 108 VAL A C 1
ATOM 816 O O . VAL A 1 108 ? -4.062 -1.177 -13.264 1.00 98.69 108 VAL A O 1
ATOM 819 N N . THR A 1 109 ? -5.125 -2.916 -12.326 1.00 98.75 109 THR A N 1
ATOM 820 C CA . THR A 1 109 ? -6.420 -2.276 -12.064 1.00 98.75 109 THR A CA 1
ATOM 821 C C . THR A 1 109 ? -6.854 -2.586 -10.627 1.00 98.75 109 THR A C 1
ATOM 823 O O . THR A 1 109 ? -7.842 -3.300 -10.433 1.00 98.75 109 THR A O 1
ATOM 826 N N . PRO A 1 110 ? -6.090 -2.137 -9.617 1.00 98.69 110 PRO A N 1
ATOM 827 C CA . PRO A 1 110 ? -6.386 -2.435 -8.220 1.00 98.69 110 PRO A CA 1
ATOM 828 C C . PRO A 1 110 ? -7.736 -1.840 -7.802 1.00 98.69 110 PRO A C 1
ATOM 830 O O . PRO A 1 110 ? -8.155 -0.785 -8.301 1.00 98.69 110 PRO A O 1
ATOM 833 N N . ILE A 1 111 ? -8.424 -2.533 -6.900 1.00 98.88 111 ILE A N 1
ATOM 834 C CA . ILE A 1 111 ? -9.779 -2.221 -6.432 1.00 98.88 111 ILE A CA 1
ATOM 835 C C . ILE A 1 111 ? -9.769 -1.731 -4.971 1.00 98.88 111 ILE A C 1
ATOM 837 O O . ILE A 1 111 ? -8.749 -1.851 -4.292 1.00 98.88 111 ILE A O 1
ATOM 841 N N . PRO A 1 112 ? -10.882 -1.158 -4.461 1.00 98.88 112 PRO A N 1
ATOM 842 C CA . PRO A 1 112 ? -10.941 -0.706 -3.075 1.00 98.88 112 PRO A CA 1
ATOM 843 C C . PRO A 1 112 ? -10.646 -1.839 -2.086 1.00 98.88 112 PRO A C 1
ATOM 845 O O . PRO A 1 112 ? -11.284 -2.894 -2.121 1.00 98.88 112 PRO A O 1
ATOM 848 N N . GLY A 1 113 ? -9.707 -1.579 -1.183 1.00 98.75 113 GLY A N 1
ATOM 849 C CA . GLY A 1 113 ? -9.245 -2.501 -0.157 1.00 98.75 113 GLY A CA 1
ATOM 850 C C . GLY A 1 113 ? -8.030 -3.338 -0.552 1.00 98.75 113 GLY A C 1
ATOM 851 O O . GLY A 1 113 ? -7.543 -4.068 0.305 1.00 98.75 113 GLY A O 1
ATOM 852 N N . ASP A 1 114 ? -7.525 -3.254 -1.784 1.00 98.94 114 ASP A N 1
ATOM 853 C CA . ASP A 1 114 ? -6.327 -4.002 -2.174 1.00 98.94 114 ASP A CA 1
ATOM 854 C C . ASP A 1 114 ? -5.083 -3.469 -1.451 1.00 98.94 114 ASP A C 1
ATOM 856 O O . ASP A 1 114 ? -4.803 -2.266 -1.467 1.00 98.94 114 ASP A O 1
ATOM 860 N N . LEU A 1 115 ? -4.305 -4.390 -0.875 1.00 98.94 115 LEU A N 1
ATOM 861 C CA . LEU A 1 115 ? -2.921 -4.155 -0.479 1.00 98.94 115 LEU A CA 1
ATOM 862 C C . LEU A 1 115 ? -1.996 -4.700 -1.564 1.00 98.94 115 LEU A C 1
ATOM 864 O O . LEU A 1 115 ? -2.016 -5.900 -1.855 1.00 98.94 115 LEU A O 1
ATOM 868 N N . CYS A 1 116 ? -1.192 -3.820 -2.157 1.00 98.81 116 CYS A N 1
ATOM 869 C CA . CYS A 1 116 ? -0.253 -4.170 -3.217 1.00 98.81 116 CYS A CA 1
ATOM 870 C C . CYS A 1 116 ? 1.196 -4.123 -2.730 1.00 98.81 116 CYS A C 1
ATOM 872 O O . CYS A 1 116 ? 1.545 -3.362 -1.829 1.00 98.81 116 CYS A O 1
ATOM 874 N N . TYR A 1 117 ? 2.023 -4.970 -3.333 1.00 98.56 117 TYR A N 1
ATOM 875 C CA . TYR A 1 117 ? 3.467 -5.020 -3.151 1.00 98.56 117 TYR A CA 1
ATOM 876 C C . TYR A 1 117 ? 4.139 -4.752 -4.494 1.00 98.56 117 TYR A C 1
ATOM 878 O O . TYR A 1 117 ? 3.803 -5.405 -5.490 1.00 98.56 117 TYR A O 1
ATOM 886 N N . PHE A 1 118 ? 5.126 -3.861 -4.503 1.00 96.00 118 PHE A N 1
ATOM 887 C CA . PHE A 1 118 ? 6.006 -3.641 -5.646 1.00 96.00 118 PHE A CA 1
ATOM 888 C C . PHE A 1 118 ? 7.466 -3.678 -5.205 1.00 96.00 118 PHE A C 1
ATOM 890 O O . PHE A 1 118 ? 7.822 -3.132 -4.162 1.00 96.00 118 PHE A O 1
ATOM 897 N N . ALA A 1 119 ? 8.316 -4.275 -6.036 1.00 89.00 119 ALA A N 1
ATOM 898 C CA . ALA A 1 119 ? 9.763 -4.184 -5.907 1.00 89.00 119 ALA A CA 1
ATOM 899 C C . ALA A 1 119 ? 10.302 -3.384 -7.092 1.00 89.00 119 ALA A C 1
ATOM 901 O O . ALA A 1 119 ? 10.251 -3.846 -8.231 1.00 89.00 119 ALA A O 1
ATOM 902 N N . PHE A 1 120 ? 10.818 -2.189 -6.818 1.00 80.56 120 PHE A N 1
ATOM 903 C CA . PHE A 1 120 ? 11.414 -1.322 -7.829 1.00 80.56 120 PHE A CA 1
ATOM 904 C C . PHE A 1 120 ? 12.932 -1.401 -7.756 1.00 80.56 120 PHE A C 1
ATOM 906 O O . PHE A 1 120 ? 13.526 -1.264 -6.679 1.00 80.56 120 PHE A O 1
ATOM 913 N N . ALA A 1 121 ? 13.590 -1.550 -8.904 1.00 67.62 121 ALA A N 1
ATOM 914 C CA . ALA A 1 121 ? 15.029 -1.330 -8.966 1.00 67.62 121 ALA A CA 1
ATOM 915 C C . ALA A 1 121 ? 15.280 0.179 -8.830 1.00 67.62 121 ALA A C 1
ATOM 917 O O . ALA A 1 121 ? 14.642 0.969 -9.515 1.00 67.62 121 ALA A O 1
ATOM 918 N N . GLY A 1 122 ? 16.216 0.614 -7.980 1.00 56.47 122 GLY A N 1
ATOM 919 C CA . GLY A 1 122 ? 16.353 2.023 -7.564 1.00 56.47 122 GLY A CA 1
ATOM 920 C C . GLY A 1 122 ? 16.467 3.088 -8.666 1.00 56.47 122 GLY A C 1
ATOM 921 O O . GLY A 1 122 ? 16.263 4.268 -8.390 1.00 56.47 122 GLY A O 1
ATOM 922 N N . ALA A 1 123 ? 16.747 2.704 -9.914 1.00 53.94 123 ALA A N 1
ATOM 923 C CA . ALA A 1 123 ? 16.677 3.607 -11.062 1.00 53.94 123 ALA A CA 1
ATOM 924 C C . ALA A 1 123 ? 15.240 4.064 -11.402 1.00 53.94 123 ALA A C 1
ATOM 926 O O . ALA A 1 123 ? 15.073 5.158 -11.933 1.00 53.94 123 ALA A O 1
ATOM 927 N N . GLU A 1 124 ? 14.218 3.267 -11.078 1.00 56.78 124 GLU A N 1
ATOM 928 C CA . GLU A 1 124 ? 12.811 3.526 -11.417 1.00 56.78 124 GLU A CA 1
ATOM 929 C C . GLU A 1 124 ? 12.182 4.599 -10.514 1.00 56.78 124 GLU A C 1
ATOM 931 O O . GLU A 1 124 ? 11.407 5.417 -10.994 1.00 56.78 124 GLU A O 1
ATOM 936 N N . LEU A 1 125 ? 12.583 4.674 -9.238 1.00 55.97 125 LEU A N 1
ATOM 937 C CA . LEU A 1 125 ? 12.078 5.668 -8.272 1.00 55.97 125 LEU A CA 1
ATOM 938 C C . LEU A 1 125 ? 13.003 6.885 -8.087 1.00 55.97 125 LEU A C 1
ATOM 940 O O . LEU A 1 125 ? 12.606 7.888 -7.496 1.00 55.97 125 LEU A O 1
ATOM 944 N N . GLY A 1 126 ? 14.242 6.818 -8.584 1.00 53.19 126 GLY A N 1
ATOM 945 C CA . GLY A 1 126 ? 15.247 7.881 -8.458 1.00 53.19 126 GLY A CA 1
ATOM 946 C C . GLY A 1 126 ? 15.088 9.044 -9.443 1.00 53.19 126 GLY A C 1
ATOM 947 O O . GLY A 1 126 ? 15.948 9.926 -9.499 1.00 53.19 126 GLY A O 1
ATOM 948 N N . THR A 1 127 ? 14.031 9.062 -10.259 1.00 54.25 127 THR A N 1
ATOM 949 C CA . THR A 1 127 ? 13.823 10.145 -11.223 1.00 54.25 127 THR A CA 1
ATOM 950 C C . THR A 1 127 ? 13.275 11.395 -10.526 1.00 54.25 127 THR A C 1
ATOM 952 O O . THR A 1 127 ? 12.502 11.326 -9.567 1.00 54.25 127 THR A O 1
ATOM 955 N N . LYS A 1 128 ? 13.625 12.584 -11.042 1.00 55.81 128 LYS A N 1
ATOM 956 C CA . LYS A 1 128 ? 13.088 13.861 -10.527 1.00 55.81 128 LYS A CA 1
ATOM 957 C C . LYS A 1 128 ? 11.551 13.922 -10.541 1.00 55.81 128 LYS A C 1
ATOM 959 O O . LYS A 1 128 ? 10.987 14.752 -9.836 1.00 55.81 128 LYS A O 1
ATOM 964 N N . ALA A 1 129 ? 10.882 13.079 -11.332 1.00 53.59 129 ALA A N 1
ATOM 965 C CA . ALA A 1 129 ? 9.426 13.035 -11.428 1.00 53.59 129 ALA A CA 1
ATOM 966 C C . ALA A 1 129 ? 8.757 12.582 -10.115 1.00 53.59 129 ALA A C 1
ATOM 968 O O . ALA A 1 129 ? 7.696 13.103 -9.748 1.00 53.59 129 ALA A O 1
ATOM 969 N N . TYR A 1 130 ? 9.400 11.681 -9.363 1.00 53.47 130 TYR A N 1
ATOM 970 C CA . TYR A 1 130 ? 8.872 11.204 -8.083 1.00 53.47 130 TYR A CA 1
ATOM 971 C C . TYR A 1 130 ? 9.016 12.252 -6.976 1.00 53.47 130 TYR A C 1
ATOM 973 O O . TYR A 1 130 ? 8.047 12.510 -6.258 1.00 53.47 130 TYR A O 1
ATOM 981 N N . GLY A 1 131 ? 10.148 12.964 -6.927 1.00 53.03 131 GLY A N 1
ATOM 982 C CA . GLY A 1 131 ? 10.351 14.103 -6.023 1.00 53.03 131 GLY A CA 1
ATOM 983 C C . GLY A 1 131 ? 10.568 13.718 -4.556 1.00 53.03 131 GLY A C 1
ATOM 984 O O . GLY A 1 131 ? 10.176 14.476 -3.676 1.00 53.03 131 GLY A O 1
ATOM 985 N N . TYR A 1 132 ? 11.150 12.545 -4.289 1.00 60.94 132 TYR A N 1
ATOM 986 C CA . TYR A 1 132 ? 11.566 12.157 -2.940 1.00 60.94 132 TYR A CA 1
ATOM 987 C C . TYR A 1 132 ? 12.851 12.891 -2.523 1.00 60.94 132 TYR A C 1
ATOM 989 O O . TYR A 1 132 ? 13.780 13.011 -3.320 1.00 60.94 132 TYR A O 1
ATOM 997 N N . ASP A 1 133 ? 12.949 13.286 -1.250 1.00 52.81 133 ASP A N 1
ATOM 998 C CA . ASP A 1 133 ? 14.147 13.919 -0.663 1.00 52.81 133 ASP A CA 1
ATOM 999 C C . ASP A 1 133 ? 15.303 12.926 -0.384 1.00 52.81 133 ASP A C 1
ATOM 1001 O O . ASP A 1 133 ? 16.327 13.291 0.196 1.00 52.81 133 ASP A O 1
ATOM 1005 N N . ARG A 1 134 ? 15.172 11.652 -0.789 1.00 54.75 134 ARG A N 1
ATOM 1006 C CA . ARG A 1 134 ? 16.222 10.626 -0.652 1.00 54.75 134 ARG A CA 1
ATOM 1007 C C . ARG A 1 134 ? 16.949 10.406 -1.973 1.00 54.75 134 ARG A C 1
ATOM 1009 O O . ARG A 1 134 ? 16.335 10.055 -2.976 1.00 54.75 134 ARG A O 1
ATOM 1016 N N . GLU A 1 135 ? 18.279 10.488 -1.939 1.00 53.12 135 GLU A N 1
ATOM 1017 C CA . GLU A 1 135 ? 19.128 9.951 -3.005 1.00 53.12 135 GLU A CA 1
ATOM 1018 C C . GLU A 1 135 ? 18.953 8.424 -3.082 1.00 53.12 135 GLU A C 1
ATOM 1020 O O . GLU A 1 135 ? 19.530 7.669 -2.293 1.00 53.12 135 GLU A O 1
ATOM 1025 N N . VAL A 1 136 ? 18.148 7.948 -4.032 1.00 54.84 136 VAL A N 1
ATOM 1026 C CA . VAL A 1 136 ? 18.069 6.520 -4.358 1.00 54.84 136 VAL A CA 1
ATOM 1027 C C . VAL A 1 136 ? 19.279 6.178 -5.223 1.00 54.84 136 VAL A C 1
ATOM 1029 O O . VAL A 1 136 ? 19.349 6.533 -6.399 1.00 54.84 136 VAL A O 1
ATOM 1032 N N . ARG A 1 137 ? 20.283 5.525 -4.629 1.00 52.06 137 ARG A N 1
ATOM 1033 C CA . ARG A 1 137 ? 21.475 5.094 -5.372 1.00 52.06 137 ARG A CA 1
ATOM 1034 C C . ARG A 1 137 ? 21.097 4.023 -6.403 1.00 52.06 137 ARG A C 1
ATOM 1036 O O . ARG A 1 137 ? 20.364 3.093 -6.040 1.00 52.06 137 ARG A O 1
ATOM 1043 N N . PRO A 1 138 ? 21.645 4.080 -7.633 1.00 48.31 138 PRO A N 1
ATOM 1044 C CA . PRO A 1 138 ? 21.513 2.997 -8.603 1.00 48.31 138 PRO A CA 1
ATOM 1045 C C . PRO A 1 138 ? 21.896 1.650 -7.975 1.00 48.31 138 PRO A C 1
ATOM 1047 O O . PRO A 1 138 ? 22.938 1.546 -7.329 1.00 48.31 138 PRO A O 1
ATOM 1050 N N . GLY A 1 139 ? 21.045 0.634 -8.139 1.00 52.84 139 GLY A N 1
ATOM 1051 C CA . GLY A 1 139 ? 21.257 -0.712 -7.588 1.00 52.84 139 GLY A CA 1
ATOM 1052 C C . GLY A 1 139 ? 20.635 -0.977 -6.211 1.00 52.84 139 GLY A C 1
ATOM 1053 O O . GLY A 1 139 ? 20.725 -2.101 -5.728 1.00 52.84 139 GLY A O 1
ATOM 1054 N N . THR A 1 140 ? 19.982 0.008 -5.587 1.00 65.62 140 THR A N 1
ATOM 1055 C CA . THR A 1 140 ? 19.205 -0.221 -4.355 1.00 65.62 140 THR A CA 1
ATOM 1056 C C . THR A 1 140 ? 17.773 -0.604 -4.720 1.00 65.62 140 THR A C 1
ATOM 1058 O O . THR A 1 140 ? 17.076 0.219 -5.303 1.00 65.62 140 THR A O 1
ATOM 1061 N N . THR A 1 141 ? 17.315 -1.813 -4.401 1.00 77.31 141 THR A N 1
ATOM 1062 C CA . THR A 1 141 ? 15.883 -2.149 -4.499 1.00 77.31 141 THR A CA 1
ATOM 1063 C C . THR A 1 141 ? 15.102 -1.376 -3.437 1.00 77.31 141 THR A C 1
ATOM 1065 O O . THR A 1 141 ? 15.596 -1.197 -2.324 1.00 77.31 141 THR A O 1
ATOM 1068 N N . LEU A 1 142 ? 13.908 -0.896 -3.771 1.00 88.62 142 LEU A N 1
ATOM 1069 C CA . LEU A 1 142 ? 12.950 -0.352 -2.811 1.00 88.62 142 LEU A CA 1
ATOM 1070 C C . LEU A 1 142 ? 11.657 -1.149 -2.901 1.00 88.62 142 LEU A C 1
ATOM 1072 O O . LEU A 1 142 ? 11.201 -1.473 -3.998 1.00 88.62 142 LEU A O 1
ATOM 1076 N N . VAL A 1 143 ? 11.082 -1.431 -1.738 1.00 94.38 143 VAL A N 1
ATOM 1077 C CA . VAL A 1 143 ? 9.785 -2.086 -1.620 1.00 94.38 143 VAL A CA 1
ATOM 1078 C C . VAL A 1 143 ? 8.730 -1.026 -1.361 1.00 94.38 143 VAL A C 1
ATOM 1080 O O . VAL A 1 143 ? 8.857 -0.233 -0.427 1.00 94.38 143 VAL A O 1
ATOM 1083 N N . ASP A 1 144 ? 7.694 -1.028 -2.183 1.00 97.00 144 ASP A N 1
ATOM 1084 C CA . ASP A 1 144 ? 6.502 -0.208 -2.025 1.00 97.00 144 ASP A CA 1
ATOM 1085 C C . ASP A 1 144 ? 5.364 -1.095 -1.508 1.00 97.00 144 ASP A C 1
ATOM 1087 O O . ASP A 1 144 ? 5.011 -2.098 -2.139 1.00 97.00 144 ASP A O 1
ATOM 1091 N N . LEU A 1 145 ? 4.830 -0.744 -0.334 1.00 98.69 145 LEU A N 1
ATOM 1092 C CA . LEU A 1 145 ? 3.588 -1.315 0.176 1.00 98.69 145 LEU A CA 1
ATOM 1093 C C . LEU A 1 145 ? 2.480 -0.274 0.059 1.00 98.69 145 LEU A C 1
ATOM 1095 O O . LEU A 1 145 ? 2.484 0.737 0.773 1.00 98.69 145 LEU A O 1
ATOM 1099 N N . ALA A 1 146 ? 1.515 -0.573 -0.802 1.00 98.75 146 ALA A N 1
ATOM 1100 C CA . ALA A 1 146 ? 0.434 0.324 -1.168 1.00 98.75 146 ALA A CA 1
ATOM 1101 C C . ALA A 1 146 ? -0.925 -0.171 -0.667 1.00 98.75 146 ALA A C 1
ATOM 1103 O O . ALA A 1 146 ? -1.188 -1.373 -0.631 1.00 98.75 146 ALA A O 1
ATOM 1104 N N .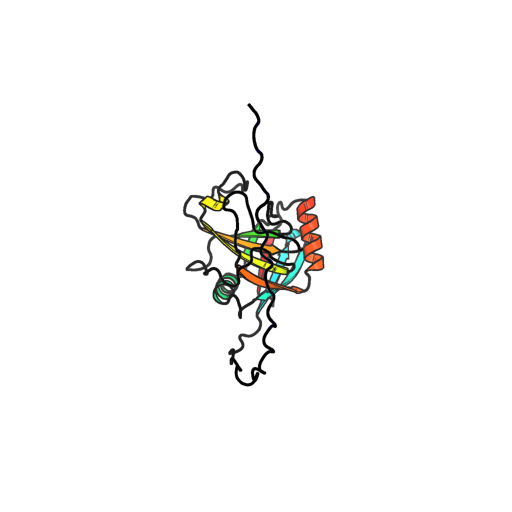 LEU A 1 147 ? -1.806 0.773 -0.339 1.00 98.88 147 LEU A N 1
ATOM 1105 C CA . LEU A 1 147 ? -3.227 0.563 -0.084 1.00 98.88 147 LEU A CA 1
ATOM 1106 C C . LEU A 1 147 ? -4.050 1.358 -1.101 1.00 98.88 147 LEU A C 1
ATOM 1108 O O . LEU A 1 147 ? -3.949 2.587 -1.172 1.00 98.88 147 LEU A O 1
ATOM 1112 N N . PHE A 1 148 ? -4.935 0.663 -1.813 1.00 98.88 148 PHE A N 1
ATOM 1113 C CA . PHE A 1 148 ? -5.928 1.272 -2.693 1.00 98.88 148 PHE A CA 1
ATOM 1114 C C . PHE A 1 148 ? -7.249 1.463 -1.957 1.00 98.88 148 PHE A C 1
ATOM 1116 O O . PHE A 1 148 ? -7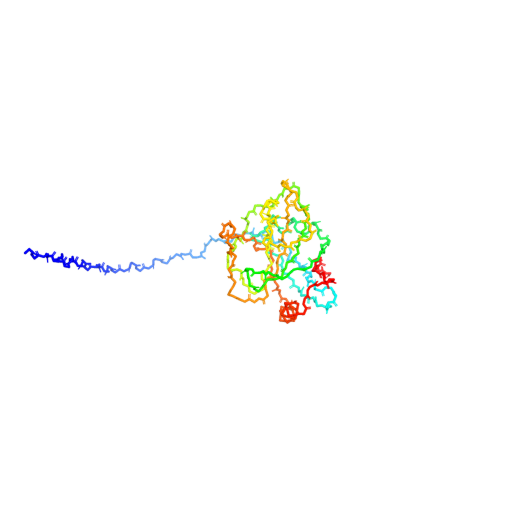.896 0.497 -1.558 1.00 98.88 148 PHE A O 1
ATOM 1123 N N . TYR A 1 149 ? -7.671 2.713 -1.776 1.00 98.75 149 TYR A N 1
ATOM 1124 C CA . TYR A 1 149 ? -8.826 3.038 -0.931 1.00 98.75 149 TYR A CA 1
ATOM 1125 C C . TYR A 1 149 ? -10.116 3.324 -1.713 1.00 98.75 149 TYR A C 1
ATOM 1127 O O . TYR A 1 149 ? -11.180 3.418 -1.112 1.00 98.75 149 TYR A O 1
ATOM 1135 N N . GLU A 1 150 ? -10.053 3.451 -3.042 1.00 98.56 150 GLU A N 1
ATOM 1136 C CA . GLU A 1 150 ? -11.217 3.714 -3.903 1.00 98.56 150 GLU A CA 1
ATOM 1137 C C . GLU A 1 150 ? -10.973 3.191 -5.337 1.00 98.56 150 GLU A C 1
ATOM 1139 O O . GLU A 1 150 ? -9.882 2.731 -5.652 1.00 98.56 150 GLU A O 1
ATOM 1144 N N . ARG A 1 151 ? -11.992 3.180 -6.207 1.00 98.38 151 ARG A N 1
ATOM 1145 C CA . ARG A 1 151 ? -12.010 2.530 -7.532 1.00 98.38 151 ARG A CA 1
ATOM 1146 C C . ARG A 1 151 ? -11.443 3.362 -8.692 1.00 98.38 151 ARG A C 1
ATOM 1148 O O . ARG A 1 151 ? -11.202 4.561 -8.592 1.00 98.38 151 ARG A O 1
ATOM 1155 N N . ASN A 1 152 ? -11.424 2.739 -9.877 1.00 98.50 152 ASN A N 1
ATOM 1156 C CA . ASN A 1 152 ? -11.059 3.345 -11.167 1.00 98.50 152 ASN A CA 1
ATOM 1157 C C . ASN A 1 152 ? -9.586 3.801 -11.208 1.00 98.50 152 ASN A C 1
ATOM 1159 O O . ASN A 1 152 ? -9.279 4.890 -11.708 1.00 98.50 152 ASN A O 1
ATOM 1163 N N . ASN A 1 153 ? -8.711 2.957 -10.662 1.00 98.75 153 ASN A N 1
ATOM 1164 C CA . ASN A 1 153 ? -7.262 3.124 -10.637 1.00 98.75 153 ASN A CA 1
ATOM 1165 C C . ASN A 1 153 ? -6.625 2.466 -11.865 1.00 98.75 153 ASN A C 1
ATOM 1167 O O . ASN A 1 153 ? -7.147 1.478 -12.388 1.00 98.75 153 ASN A O 1
ATOM 1171 N N . LEU A 1 154 ? -5.482 2.997 -12.292 1.00 98.62 154 LEU A N 1
ATOM 1172 C CA . LEU A 1 154 ? -4.633 2.395 -13.314 1.00 98.62 154 LEU A CA 1
ATOM 1173 C C . LEU A 1 154 ? -3.189 2.462 -12.835 1.00 98.62 154 LEU A C 1
ATOM 1175 O O . LEU A 1 154 ? -2.653 3.552 -12.640 1.00 98.62 154 LEU A O 1
ATOM 1179 N N . LEU A 1 155 ? -2.554 1.304 -12.688 1.00 98.19 155 LEU A N 1
ATOM 1180 C CA . LEU A 1 155 ? -1.117 1.220 -12.448 1.00 98.19 155 LEU A CA 1
ATOM 1181 C C . LEU A 1 155 ? -0.368 1.391 -13.772 1.00 98.19 155 LEU A C 1
ATOM 1183 O O . LEU A 1 155 ? 0.114 0.436 -14.383 1.00 98.19 155 LEU A O 1
ATOM 1187 N N . LEU A 1 156 ? -0.356 2.634 -14.244 1.00 97.00 156 LEU A N 1
ATOM 1188 C CA . LEU A 1 156 ? 0.206 3.061 -15.517 1.00 97.00 156 LEU A CA 1
ATOM 1189 C C . LEU A 1 156 ? 0.900 4.407 -15.321 1.00 97.00 156 LEU A C 1
ATOM 1191 O O . LEU A 1 156 ? 0.259 5.375 -14.909 1.00 97.00 156 LEU A O 1
ATOM 1195 N N . ASN A 1 157 ? 2.186 4.487 -15.652 1.00 93.31 157 ASN A N 1
ATOM 1196 C CA . ASN A 1 157 ? 2.945 5.732 -15.590 1.00 93.31 157 ASN A CA 1
ATOM 1197 C C . ASN A 1 157 ? 3.660 6.037 -16.917 1.00 93.31 157 ASN A C 1
ATOM 1199 O O . ASN A 1 157 ? 3.716 5.217 -17.834 1.00 93.31 157 ASN A O 1
ATOM 1203 N N . GLY A 1 158 ? 4.183 7.260 -17.021 1.00 91.44 158 GLY A N 1
ATOM 1204 C CA . GLY A 1 158 ? 4.922 7.722 -18.197 1.00 91.44 158 GLY A CA 1
ATOM 1205 C C . GLY A 1 158 ? 6.381 7.260 -18.257 1.00 91.44 158 GLY A C 1
ATOM 1206 O O . GLY A 1 158 ? 7.039 7.543 -19.253 1.00 91.44 158 GLY A O 1
ATOM 1207 N N . ASP A 1 159 ? 6.881 6.582 -17.221 1.00 85.81 159 ASP A N 1
ATOM 1208 C CA . ASP A 1 159 ? 8.277 6.148 -17.136 1.00 85.81 159 ASP A CA 1
ATOM 1209 C C . ASP A 1 159 ? 8.469 4.781 -17.806 1.00 85.81 159 ASP A C 1
ATOM 1211 O O . ASP A 1 159 ? 9.366 4.606 -18.630 1.00 85.81 159 ASP A O 1
ATOM 1215 N N . VAL A 1 160 ? 7.607 3.817 -17.466 1.00 88.50 160 VAL A N 1
ATOM 1216 C CA . VAL A 1 160 ? 7.733 2.407 -17.882 1.00 88.50 160 VAL A CA 1
ATOM 1217 C C . VAL A 1 160 ? 6.442 1.820 -18.461 1.00 88.50 160 VAL A C 1
ATOM 1219 O O . VAL A 1 160 ? 6.439 0.692 -18.951 1.00 88.50 160 VAL A O 1
ATOM 1222 N N . GLY A 1 161 ? 5.340 2.575 -18.461 1.00 95.00 161 GLY A N 1
ATOM 1223 C CA . GLY A 1 161 ? 4.038 2.069 -18.878 1.00 95.00 161 GLY A CA 1
ATOM 1224 C C . GLY A 1 161 ? 3.339 1.333 -17.736 1.00 95.00 161 GLY A C 1
ATOM 1225 O O . GLY A 1 161 ? 3.143 1.904 -16.664 1.00 95.00 161 GLY A O 1
ATOM 1226 N N . TRP A 1 162 ? 2.889 0.101 -17.982 1.00 96.62 162 TRP A N 1
ATOM 1227 C CA . TRP A 1 162 ? 2.184 -0.699 -16.977 1.00 96.62 162 TRP A CA 1
ATOM 1228 C C . TRP A 1 162 ? 3.116 -1.097 -15.831 1.00 96.62 162 TRP A C 1
ATOM 1230 O O . TRP A 1 162 ? 4.213 -1.590 -16.078 1.00 96.62 162 TRP A O 1
ATOM 1240 N N . VAL A 1 163 ? 2.638 -0.952 -14.593 1.00 96.75 163 VAL A N 1
ATOM 1241 C CA . VAL A 1 163 ? 3.373 -1.287 -13.364 1.00 96.75 163 VAL A CA 1
ATOM 1242 C C . VAL A 1 163 ? 2.585 -2.337 -12.572 1.00 96.75 163 VAL A C 1
ATOM 1244 O O . VAL A 1 163 ? 1.823 -1.984 -11.678 1.00 96.75 163 VAL A O 1
ATOM 1247 N N . PRO A 1 164 ? 2.670 -3.634 -12.911 1.00 97.12 164 PRO A N 1
ATOM 1248 C CA . PRO A 1 164 ? 1.921 -4.662 -12.194 1.00 97.12 164 PRO A CA 1
ATOM 1249 C C . PRO A 1 164 ? 2.347 -4.750 -10.724 1.00 97.12 164 PRO A C 1
ATOM 1251 O O . PRO A 1 164 ? 3.538 -4.854 -10.437 1.00 97.12 164 PRO A O 1
ATOM 1254 N N . GLY A 1 165 ? 1.374 -4.753 -9.814 1.00 97.88 165 GLY A N 1
ATOM 1255 C CA . GLY A 1 165 ? 1.587 -4.986 -8.383 1.00 97.88 165 GLY A CA 1
ATOM 1256 C C . GLY A 1 165 ? 1.027 -6.330 -7.942 1.00 97.88 165 GLY A C 1
ATOM 1257 O O . GLY A 1 165 ? -0.002 -6.766 -8.463 1.00 97.88 165 GLY A O 1
ATOM 1258 N N . THR A 1 166 ? 1.679 -6.975 -6.975 1.00 98.75 166 THR A N 1
ATOM 1259 C CA . THR A 1 166 ? 1.164 -8.197 -6.341 1.00 98.75 166 THR A CA 1
ATOM 1260 C C . THR A 1 166 ? 0.100 -7.830 -5.316 1.00 98.75 166 THR A C 1
ATOM 1262 O O . THR A 1 166 ? 0.424 -7.178 -4.323 1.00 98.75 166 THR A O 1
ATOM 1265 N N . VAL A 1 167 ? -1.147 -8.276 -5.500 1.00 98.88 167 VAL A N 1
ATOM 1266 C CA . VAL A 1 167 ? -2.187 -8.120 -4.469 1.00 98.88 167 VAL A CA 1
ATOM 1267 C C . VAL A 1 167 ? -2.000 -9.208 -3.414 1.00 98.88 167 VAL A C 1
ATOM 1269 O O . VAL A 1 167 ? -2.272 -10.383 -3.667 1.00 98.88 167 VAL A O 1
ATOM 1272 N N . TRP A 1 168 ? -1.521 -8.827 -2.232 1.00 98.75 168 TRP A N 1
ATOM 1273 C CA . TRP A 1 168 ? -1.161 -9.761 -1.154 1.00 98.75 168 TRP A CA 1
ATOM 1274 C C . TRP A 1 168 ? -2.104 -9.692 0.045 1.00 98.75 168 TRP A C 1
ATOM 1276 O O . TRP A 1 168 ? -2.116 -10.592 0.880 1.00 98.75 168 TRP A O 1
ATOM 1286 N N . GLY A 1 169 ? -2.918 -8.647 0.139 1.00 98.62 169 GLY A N 1
ATOM 1287 C CA . GLY A 1 169 ? -3.874 -8.493 1.221 1.00 98.62 169 GLY A CA 1
ATOM 1288 C C . GLY A 1 169 ? -5.124 -7.758 0.776 1.00 98.62 169 GLY A C 1
ATOM 1289 O O . GLY A 1 169 ? -5.140 -7.099 -0.265 1.00 98.62 169 GLY A O 1
ATOM 1290 N N . ARG A 1 170 ? -6.176 -7.877 1.581 1.00 98.69 170 ARG A N 1
ATOM 1291 C CA . ARG A 1 170 ? -7.448 -7.194 1.356 1.00 98.69 170 ARG A CA 1
ATOM 1292 C C . ARG A 1 170 ? -7.996 -6.636 2.660 1.00 98.69 170 ARG A C 1
ATOM 1294 O O . ARG A 1 170 ? -8.159 -7.390 3.615 1.00 98.69 170 ARG A O 1
ATOM 1301 N N . ILE A 1 171 ? -8.349 -5.353 2.683 1.00 98.75 171 ILE A N 1
ATOM 1302 C CA . ILE A 1 171 ? -9.060 -4.744 3.812 1.00 98.75 171 ILE A CA 1
ATOM 1303 C C . ILE A 1 171 ? -10.423 -5.427 3.996 1.00 98.75 171 ILE A C 1
ATOM 1305 O O . ILE A 1 171 ? -11.232 -5.488 3.066 1.00 98.75 171 ILE A O 1
ATOM 1309 N N . THR A 1 172 ? -10.679 -5.926 5.202 1.00 98.56 172 THR A N 1
ATOM 1310 C CA . THR A 1 172 ? -11.934 -6.575 5.605 1.00 98.56 172 THR A CA 1
ATOM 1311 C C . THR A 1 172 ? -12.782 -5.692 6.512 1.00 98.56 172 THR A C 1
ATOM 1313 O O . THR A 1 172 ? -14.003 -5.823 6.512 1.00 98.56 172 THR A O 1
ATOM 1316 N N . GLU A 1 173 ? -12.164 -4.768 7.253 1.00 98.75 173 GLU A N 1
ATOM 1317 C CA . GLU A 1 173 ? -12.849 -3.885 8.202 1.00 98.75 173 GLU A CA 1
ATOM 1318 C C . GLU A 1 173 ? -12.248 -2.479 8.164 1.00 98.75 173 GLU A C 1
ATOM 1320 O O . GLU A 1 173 ? -11.036 -2.326 8.045 1.00 98.75 173 GLU A O 1
ATOM 1325 N N . GLY A 1 174 ? -13.079 -1.441 8.294 1.00 98.69 174 GLY A N 1
ATOM 1326 C CA . GLY A 1 174 ? -12.610 -0.055 8.441 1.00 98.69 174 GLY A CA 1
ATOM 1327 C C . GLY A 1 174 ? -12.179 0.654 7.150 1.00 98.69 174 GLY A C 1
ATOM 1328 O O . GLY A 1 174 ? -11.565 1.718 7.231 1.00 98.69 174 GLY A O 1
ATOM 1329 N N . LEU A 1 175 ? -12.497 0.113 5.965 1.00 98.81 175 LEU A N 1
ATOM 1330 C CA . LEU A 1 175 ? -12.111 0.732 4.688 1.00 98.81 175 LEU A CA 1
ATOM 1331 C C . LEU A 1 175 ? -12.703 2.137 4.505 1.00 98.81 175 LEU A C 1
ATOM 1333 O O . LEU A 1 175 ? -11.975 3.029 4.088 1.00 98.81 175 LEU A O 1
ATOM 1337 N N . ASP A 1 176 ? -13.972 2.356 4.856 1.00 98.75 176 ASP A N 1
ATOM 1338 C CA . ASP A 1 176 ? -14.633 3.657 4.662 1.00 98.75 176 ASP A CA 1
ATOM 1339 C C . ASP A 1 176 ? -13.931 4.773 5.454 1.00 98.75 176 ASP A C 1
ATOM 1341 O O . ASP A 1 176 ? -13.571 5.811 4.898 1.00 98.75 176 ASP A O 1
ATOM 1345 N N . ALA A 1 177 ? -13.636 4.527 6.736 1.00 98.69 177 ALA A N 1
ATOM 1346 C CA . ALA A 1 177 ? -12.908 5.474 7.582 1.00 98.69 177 ALA A CA 1
ATOM 1347 C C . ALA A 1 177 ? -11.471 5.706 7.084 1.00 98.69 177 ALA A C 1
ATOM 1349 O O . ALA A 1 177 ? -10.972 6.833 7.098 1.00 98.69 177 ALA A O 1
ATOM 1350 N N . MET A 1 178 ? -10.804 4.652 6.601 1.00 98.88 178 MET A N 1
ATOM 1351 C CA . MET A 1 178 ? -9.482 4.774 5.990 1.00 98.88 178 MET A CA 1
ATOM 1352 C C . MET A 1 178 ? -9.530 5.599 4.697 1.00 98.88 178 MET A C 1
ATOM 1354 O O . MET A 1 178 ? -8.673 6.455 4.489 1.00 98.88 178 MET A O 1
ATOM 1358 N N . ALA A 1 179 ? -10.545 5.413 3.851 1.00 98.88 179 ALA A N 1
ATOM 1359 C CA . ALA A 1 179 ? -10.731 6.180 2.624 1.00 98.88 179 ALA A CA 1
ATOM 1360 C C . ALA A 1 179 ? -11.000 7.665 2.910 1.00 98.88 179 ALA A C 1
ATOM 1362 O O . ALA A 1 179 ? -10.447 8.533 2.230 1.00 98.88 179 ALA A O 1
ATOM 1363 N N . GLU A 1 180 ? -11.791 7.992 3.934 1.00 98.81 180 GLU A N 1
ATOM 1364 C CA . GLU A 1 180 ? -11.969 9.374 4.398 1.00 98.81 180 GLU A CA 1
ATOM 1365 C C . GLU A 1 180 ? -10.638 9.995 4.846 1.00 98.81 180 GLU A C 1
ATOM 1367 O O . GLU A 1 180 ? -10.305 11.111 4.437 1.00 98.81 180 GLU A O 1
ATOM 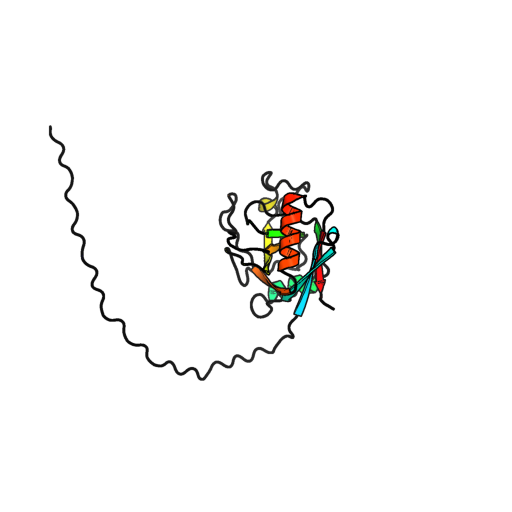1372 N N . ALA A 1 181 ? -9.835 9.249 5.607 1.00 98.75 181 ALA A N 1
ATOM 1373 C CA . ALA A 1 181 ? -8.521 9.687 6.067 1.00 98.75 181 ALA A CA 1
ATOM 1374 C C . ALA A 1 181 ? -7.509 9.857 4.921 1.00 98.75 181 ALA A C 1
ATOM 1376 O O . ALA A 1 181 ? -6.739 10.817 4.919 1.00 98.75 181 ALA A O 1
ATOM 1377 N N . CYS A 1 182 ? -7.537 8.980 3.915 1.00 98.75 182 CYS A N 1
ATOM 1378 C CA . CYS A 1 182 ? -6.714 9.101 2.710 1.00 98.75 182 CYS A CA 1
ATOM 1379 C C . CYS A 1 182 ? -7.108 10.333 1.882 1.00 98.75 182 CYS A C 1
ATOM 1381 O O . CYS A 1 182 ? -6.246 11.069 1.400 1.00 98.75 182 CYS A O 1
ATOM 1383 N N . ASN A 1 183 ? -8.410 10.603 1.763 1.00 98.62 183 ASN A N 1
ATOM 1384 C CA . ASN A 1 183 ? -8.924 11.802 1.107 1.00 98.62 183 ASN A CA 1
ATOM 1385 C C . ASN A 1 183 ? -8.536 13.087 1.855 1.00 98.62 183 ASN A C 1
ATOM 1387 O O . ASN A 1 183 ? -8.255 14.105 1.221 1.00 98.62 183 ASN A O 1
ATOM 1391 N N . ASP A 1 184 ? -8.542 13.077 3.190 1.00 98.38 184 ASP A N 1
ATOM 1392 C CA . ASP A 1 184 ? -7.986 14.175 3.983 1.00 98.38 184 ASP A CA 1
ATOM 1393 C C . ASP A 1 184 ? -6.484 14.335 3.717 1.00 98.38 184 ASP A C 1
ATOM 1395 O O . ASP A 1 184 ? -6.054 15.425 3.356 1.00 98.38 184 ASP A O 1
ATOM 1399 N N . LEU A 1 185 ? -5.706 13.251 3.794 1.00 98.00 185 LEU A N 1
ATOM 1400 C CA . LEU A 1 185 ? -4.264 13.234 3.534 1.00 98.00 185 LEU A CA 1
ATOM 1401 C C . LEU A 1 185 ? -3.901 13.817 2.168 1.00 98.00 185 LEU A C 1
ATOM 1403 O O . LEU A 1 185 ? -2.960 14.605 2.073 1.00 98.00 185 LEU A O 1
ATOM 1407 N N . TRP A 1 186 ? -4.668 13.505 1.125 1.00 97.88 186 TRP A N 1
ATOM 1408 C CA . TRP A 1 186 ? -4.504 14.117 -0.193 1.00 97.88 186 TRP A CA 1
ATOM 1409 C C . TRP A 1 186 ? -4.686 15.643 -0.167 1.00 97.88 186 TRP A C 1
ATOM 1411 O O . TRP A 1 186 ? -3.920 16.370 -0.800 1.00 97.88 186 TRP A O 1
ATOM 1421 N N . ARG A 1 187 ? -5.690 16.144 0.565 1.00 97.31 187 ARG A N 1
ATOM 1422 C CA . ARG A 1 187 ? -6.024 17.578 0.609 1.00 97.31 187 ARG A CA 1
ATOM 1423 C C . ARG A 1 187 ? -5.133 18.379 1.550 1.00 97.31 187 ARG A C 1
ATOM 1425 O O . ARG A 1 187 ? -4.840 19.536 1.260 1.00 97.31 187 ARG A O 1
ATOM 1432 N N . THR A 1 188 ? -4.759 17.801 2.686 1.00 97.50 188 THR A N 1
ATOM 1433 C CA . THR A 1 188 ? -4.099 18.506 3.796 1.00 97.50 188 THR A CA 1
ATOM 1434 C C . THR A 1 188 ? -2.625 18.138 3.950 1.00 97.50 188 THR A C 1
ATOM 1436 O O . THR A 1 188 ? -1.886 18.836 4.644 1.00 97.50 188 THR A O 1
ATOM 1439 N N . GLY A 1 189 ? -2.168 17.105 3.240 1.00 95.81 189 GLY A N 1
ATOM 1440 C CA . GLY A 1 189 ? -0.777 16.685 3.165 1.00 95.81 189 GLY A CA 1
ATOM 1441 C C . GLY A 1 189 ? -0.423 15.513 4.085 1.00 95.81 189 GLY A C 1
ATOM 1442 O O . GLY A 1 189 ? -1.109 15.188 5.060 1.00 95.81 189 GLY A O 1
ATOM 1443 N N . ALA A 1 190 ? 0.712 14.893 3.756 1.00 96.06 190 ALA A N 1
ATOM 1444 C CA . ALA A 1 190 ? 1.247 13.694 4.402 1.00 96.06 190 ALA A CA 1
ATOM 1445 C C . ALA A 1 190 ? 2.430 13.962 5.355 1.00 96.06 190 ALA A C 1
ATOM 1447 O O . ALA A 1 190 ? 2.964 13.041 5.964 1.00 96.06 190 ALA A O 1
ATOM 1448 N N . ALA A 1 191 ? 2.868 15.217 5.503 1.00 95.75 191 ALA A N 1
ATOM 1449 C CA . ALA A 1 191 ? 4.059 15.538 6.285 1.00 95.75 191 ALA A CA 1
ATOM 1450 C C . ALA A 1 191 ? 3.914 15.131 7.768 1.00 95.75 191 ALA A C 1
ATOM 1452 O O . ALA A 1 191 ? 2.999 15.571 8.482 1.00 95.75 191 ALA A O 1
ATOM 1453 N N . GLY A 1 192 ? 4.853 14.300 8.232 1.00 96.81 192 GLY A N 1
ATOM 1454 C CA . GLY A 1 192 ? 4.869 13.742 9.585 1.00 96.81 192 GLY A CA 1
ATOM 1455 C C . GLY A 1 192 ? 3.765 12.717 9.861 1.00 96.81 192 GLY A C 1
ATOM 1456 O O . GLY A 1 192 ? 3.461 12.474 11.025 1.00 96.81 192 GLY A O 1
ATOM 1457 N N . GLU A 1 193 ? 3.118 12.182 8.824 1.00 98.50 193 GLU A N 1
ATOM 1458 C CA . GLU A 1 193 ? 2.204 11.045 8.922 1.00 98.50 193 GLU A CA 1
ATOM 1459 C C . GLU A 1 193 ? 2.954 9.739 8.619 1.00 98.50 193 GLU A C 1
ATOM 1461 O O . GLU A 1 193 ? 3.848 9.704 7.774 1.00 98.50 193 GLU A O 1
ATOM 1466 N N . THR A 1 194 ? 2.570 8.657 9.294 1.00 98.75 194 THR A N 1
ATOM 1467 C CA . THR A 1 194 ? 3.193 7.338 9.137 1.00 98.75 194 THR A CA 1
ATOM 1468 C C . THR A 1 194 ? 2.138 6.323 8.730 1.00 98.75 194 THR A C 1
ATOM 1470 O O . THR A 1 194 ? 1.128 6.182 9.421 1.00 98.75 194 THR A O 1
ATOM 1473 N N . LEU A 1 195 ? 2.404 5.580 7.654 1.00 98.81 195 LEU A N 1
ATOM 1474 C CA . LEU A 1 195 ? 1.652 4.375 7.308 1.00 98.81 195 LEU A CA 1
ATOM 1475 C C . LEU A 1 195 ? 2.330 3.179 7.983 1.00 98.81 195 LEU A C 1
ATOM 1477 O O . LEU A 1 195 ? 3.519 2.934 7.766 1.00 98.81 195 LEU A O 1
ATOM 1481 N N . SER A 1 196 ? 1.594 2.464 8.834 1.00 98.75 196 SER A N 1
ATOM 1482 C CA . SER A 1 196 ? 2.102 1.325 9.605 1.00 98.75 196 SER A CA 1
ATOM 1483 C C . SER A 1 196 ? 1.321 0.049 9.318 1.00 98.75 196 SER A C 1
ATOM 1485 O O . SER A 1 196 ? 0.108 0.092 9.150 1.00 98.75 196 SER A O 1
ATOM 1487 N N . PHE A 1 197 ? 2.034 -1.076 9.319 1.00 98.81 197 PHE A N 1
ATOM 1488 C CA . PHE A 1 197 ? 1.510 -2.427 9.171 1.00 98.81 197 PHE A CA 1
ATOM 1489 C C . PHE A 1 197 ? 1.935 -3.256 10.388 1.00 98.81 197 PHE A C 1
ATOM 1491 O O . PHE A 1 197 ? 3.121 -3.288 10.744 1.00 98.81 197 PHE A O 1
ATOM 1498 N N . ARG A 1 198 ? 0.991 -3.935 11.043 1.00 98.69 198 ARG A N 1
ATOM 1499 C CA . ARG A 1 198 ? 1.244 -4.759 12.239 1.00 98.69 198 ARG A CA 1
ATOM 1500 C C . ARG A 1 198 ? 0.408 -6.025 12.203 1.00 98.69 198 ARG A C 1
ATOM 1502 O O . ARG A 1 198 ? -0.682 -6.014 11.659 1.00 98.69 198 ARG A O 1
ATOM 1509 N N . ARG A 1 199 ? 0.892 -7.117 12.797 1.00 98.38 199 ARG A N 1
ATOM 1510 C CA . ARG A 1 199 ? 0.062 -8.319 12.985 1.00 98.38 199 ARG A CA 1
ATOM 1511 C C . ARG A 1 199 ? -1.144 -7.952 13.854 1.00 98.38 199 ARG A C 1
ATOM 1513 O O . ARG A 1 199 ? -0.947 -7.292 14.873 1.00 98.38 199 ARG A O 1
ATOM 1520 N N . ALA A 1 200 ? -2.344 -8.358 13.445 1.00 92.88 200 ALA A N 1
ATOM 1521 C CA . ALA A 1 200 ? -3.532 -8.200 14.275 1.00 92.88 200 ALA A CA 1
ATOM 1522 C C . ALA A 1 200 ? -3.398 -9.102 15.516 1.00 92.88 200 ALA A C 1
ATOM 1524 O O . ALA A 1 200 ? -2.871 -10.216 15.413 1.00 92.88 200 ALA A O 1
ATOM 1525 N N . GLY A 1 201 ? -3.783 -8.571 16.679 1.00 74.38 201 GLY A N 1
ATOM 1526 C CA . GLY A 1 201 ? -3.698 -9.247 17.981 1.00 74.38 201 GLY A CA 1
ATOM 1527 C C . GLY A 1 201 ? -4.853 -10.193 18.267 1.00 74.38 201 GLY A C 1
ATOM 1528 O O . GLY A 1 201 ? -5.928 -10.027 17.652 1.00 74.38 201 GLY A O 1
#